Protein AF-A0A971VG66-F1 (afdb_monomer_lite)

Structure (mmCIF, N/CA/C/O backbone):
data_AF-A0A971VG66-F1
#
_entry.id   AF-A0A971VG66-F1
#
loop_
_atom_site.group_PDB
_atom_site.id
_atom_site.type_symbol
_atom_site.label_atom_id
_atom_site.label_alt_id
_atom_site.label_comp_id
_atom_site.label_asym_id
_atom_site.label_entity_id
_atom_site.label_seq_id
_atom_site.pdbx_PDB_ins_code
_atom_site.Cartn_x
_atom_site.Cartn_y
_atom_site.Cartn_z
_atom_site.occupancy
_atom_site.B_iso_or_equiv
_atom_site.auth_seq_id
_atom_site.auth_comp_id
_atom_site.auth_asym_id
_atom_site.auth_atom_id
_atom_site.pdbx_PDB_model_num
ATOM 1 N N . SER A 1 1 ? -16.310 11.579 17.726 1.00 73.94 1 SER A N 1
ATOM 2 C CA . SER A 1 1 ? -14.905 11.220 17.427 1.00 73.94 1 SER A CA 1
ATOM 3 C C . SER A 1 1 ? -14.898 9.923 16.634 1.00 73.94 1 SER A C 1
ATOM 5 O O . SER A 1 1 ? -15.653 9.029 16.993 1.00 73.94 1 SER A O 1
ATOM 7 N N . LEU A 1 2 ? -14.096 9.827 15.565 1.00 90.69 2 LEU A N 1
ATOM 8 C CA . LEU A 1 2 ? -14.070 8.684 14.637 1.00 90.69 2 LEU A CA 1
ATOM 9 C C . LEU A 1 2 ? -13.840 7.340 15.353 1.00 90.69 2 LEU A C 1
ATOM 11 O O . LEU A 1 2 ? -14.505 6.358 15.052 1.00 90.69 2 LEU A O 1
ATOM 15 N N . PHE A 1 3 ? -12.964 7.310 16.360 1.00 92.94 3 PHE A N 1
ATOM 16 C CA . PHE A 1 3 ? -12.690 6.085 17.113 1.00 92.94 3 PHE A CA 1
ATOM 17 C C . PHE A 1 3 ? -13.777 5.699 18.119 1.00 92.94 3 PHE A C 1
ATOM 19 O O . PHE A 1 3 ? -13.865 4.532 18.487 1.00 92.94 3 PHE A O 1
ATOM 26 N N . LEU A 1 4 ? -14.627 6.636 18.546 1.00 93.50 4 LEU A N 1
ATOM 27 C CA . LEU A 1 4 ? -15.743 6.299 19.434 1.00 93.50 4 LEU A CA 1
ATOM 28 C C . LEU A 1 4 ? -16.834 5.506 18.703 1.00 93.50 4 LEU A C 1
ATOM 30 O O . LEU A 1 4 ? -17.552 4.755 19.347 1.00 93.50 4 LEU A O 1
ATOM 34 N N . ALA A 1 5 ? -16.899 5.598 17.369 1.00 94.31 5 ALA A N 1
ATOM 35 C CA . ALA A 1 5 ? -17.843 4.836 16.549 1.00 94.31 5 ALA A CA 1
ATOM 36 C C . ALA A 1 5 ? -17.616 3.313 16.600 1.00 94.31 5 ALA A C 1
ATOM 38 O O . ALA A 1 5 ? -18.474 2.559 16.166 1.00 94.31 5 ALA A O 1
ATOM 39 N N . PHE A 1 6 ? -16.479 2.851 17.134 1.00 96.56 6 PHE A N 1
ATOM 40 C CA . PHE A 1 6 ? -16.211 1.425 17.335 1.00 96.56 6 PHE A CA 1
ATOM 41 C C . PHE A 1 6 ? -16.936 0.834 18.543 1.00 96.56 6 PHE A C 1
ATOM 43 O O . PHE A 1 6 ? -16.889 -0.383 18.726 1.00 96.56 6 PHE A O 1
ATOM 50 N N . PHE A 1 7 ? -17.555 1.656 19.388 1.00 96.19 7 PHE A N 1
ATOM 51 C CA . PHE A 1 7 ? -18.275 1.210 20.575 1.00 96.19 7 PHE A CA 1
ATOM 52 C C . PHE A 1 7 ? -19.768 1.427 20.381 1.00 96.19 7 PHE A C 1
ATOM 54 O O . PHE A 1 7 ? -20.191 2.473 19.893 1.00 96.19 7 PHE A O 1
ATOM 61 N N . ASP A 1 8 ? -20.553 0.426 20.759 1.00 95.00 8 ASP A N 1
ATOM 62 C CA . ASP A 1 8 ? -22.006 0.518 20.680 1.00 95.00 8 ASP A CA 1
ATOM 63 C C . ASP A 1 8 ? -22.532 1.498 21.741 1.00 95.00 8 ASP A C 1
ATOM 65 O O . ASP A 1 8 ? -22.190 1.391 22.922 1.00 95.00 8 ASP A O 1
ATOM 69 N N . SER A 1 9 ? -23.350 2.471 21.329 1.00 90.81 9 SER A N 1
ATOM 70 C CA . SER A 1 9 ? -23.824 3.538 22.217 1.00 90.81 9 SER A CA 1
ATOM 71 C C . SER A 1 9 ? -24.765 3.056 23.321 1.00 90.81 9 SER A C 1
ATOM 73 O O . SER A 1 9 ? -24.896 3.737 24.338 1.00 90.81 9 SER A O 1
ATOM 75 N N . GLU A 1 10 ? -25.424 1.912 23.131 1.00 91.19 10 GLU A N 1
ATOM 76 C CA . GLU A 1 10 ? -26.341 1.335 24.113 1.00 91.19 10 GLU A CA 1
ATOM 77 C C . GLU A 1 10 ? -25.667 0.207 24.897 1.00 91.19 10 GLU A C 1
ATOM 79 O O . GLU A 1 10 ? -25.672 0.223 26.128 1.00 91.19 10 GLU A O 1
ATOM 84 N N . LEU A 1 11 ? -25.042 -0.748 24.202 1.00 92.50 11 LEU A N 1
ATOM 85 C CA . LEU A 1 11 ? -24.461 -1.943 24.823 1.00 92.50 11 LEU A CA 1
ATOM 86 C C . LEU A 1 11 ? -23.138 -1.668 25.549 1.00 92.50 11 LEU A C 1
ATOM 88 O O . LEU A 1 11 ? -22.795 -2.381 26.490 1.00 92.50 11 LEU A O 1
ATOM 92 N N . GLU A 1 12 ? -22.384 -0.651 25.127 1.00 94.00 12 GLU A N 1
ATOM 93 C CA . GLU A 1 12 ? -21.083 -0.295 25.706 1.00 94.00 12 GLU A CA 1
ATOM 94 C C . GLU A 1 12 ? -21.090 1.094 26.360 1.00 94.00 12 GLU A C 1
ATOM 96 O O . GLU A 1 12 ? -20.044 1.739 26.478 1.00 94.00 12 GLU A O 1
ATOM 101 N N . ARG A 1 13 ? -22.253 1.546 26.841 1.00 93.50 13 ARG A N 1
ATOM 102 C CA . ARG A 1 13 ? -22.416 2.859 27.477 1.00 93.50 13 ARG A CA 1
ATOM 103 C C . ARG A 1 13 ? -21.428 3.107 28.622 1.00 93.50 13 ARG A C 1
ATOM 105 O O . ARG A 1 13 ? -20.717 4.106 28.589 1.00 93.50 13 ARG A O 1
ATOM 112 N N . ASP A 1 14 ? -21.305 2.181 29.574 1.00 93.88 14 ASP A N 1
ATOM 113 C CA . ASP A 1 14 ? -20.379 2.318 30.715 1.00 93.88 14 ASP A CA 1
ATOM 114 C C . ASP A 1 14 ? -18.918 2.473 30.257 1.00 93.88 14 ASP A C 1
ATOM 116 O O . ASP A 1 14 ? -18.101 3.167 30.869 1.00 93.88 14 ASP A O 1
ATOM 120 N N . ARG A 1 15 ? -18.568 1.817 29.145 1.00 92.88 15 ARG A N 1
ATOM 121 C CA . ARG A 1 15 ? -17.230 1.893 28.559 1.00 92.88 15 ARG A CA 1
ATOM 122 C C . ARG A 1 15 ? -16.996 3.248 27.903 1.00 92.88 15 ARG A C 1
ATOM 124 O O . ARG A 1 15 ? -15.906 3.794 28.052 1.00 92.88 15 ARG A O 1
ATOM 131 N N . LEU A 1 16 ? -17.996 3.777 27.199 1.00 94.25 16 LEU A N 1
ATOM 132 C CA . LEU A 1 16 ? -17.963 5.117 26.617 1.00 94.25 16 LEU A CA 1
ATOM 133 C C . LEU A 1 16 ? -17.847 6.195 27.702 1.00 94.25 16 LEU A C 1
ATOM 135 O O . LEU A 1 16 ? -16.984 7.062 27.585 1.00 94.25 16 LEU A O 1
ATOM 139 N N . GLU A 1 17 ? -18.622 6.091 28.784 1.00 94.56 17 GLU A N 1
ATOM 140 C CA . GLU A 1 17 ? -18.554 7.017 29.924 1.00 94.56 17 GLU A CA 1
ATOM 141 C C . GLU A 1 17 ? -17.146 7.026 30.544 1.00 94.56 17 GLU A C 1
ATOM 143 O O . GLU A 1 17 ? -16.546 8.087 30.721 1.00 94.56 17 GLU A O 1
ATOM 148 N N . ARG A 1 18 ? -16.542 5.848 30.745 1.00 93.31 18 ARG A N 1
ATOM 149 C CA . ARG A 1 18 ? -15.165 5.745 31.250 1.00 93.31 18 ARG A CA 1
ATOM 150 C C . ARG A 1 18 ? -14.119 6.325 30.294 1.00 93.31 18 ARG A C 1
ATOM 152 O O . ARG A 1 18 ? -13.124 6.890 30.744 1.00 93.31 18 ARG A O 1
ATOM 159 N N . ILE A 1 19 ? -14.302 6.165 28.981 1.00 93.69 19 ILE A N 1
ATOM 160 C CA . ILE A 1 19 ? -13.410 6.781 27.986 1.00 93.69 19 ILE A CA 1
ATOM 161 C C . ILE A 1 19 ? -13.498 8.304 28.087 1.00 93.69 19 ILE A C 1
ATOM 163 O O . ILE A 1 19 ? -12.462 8.968 28.095 1.00 93.69 19 ILE A O 1
ATOM 167 N N . GLU A 1 20 ? -14.707 8.856 28.198 1.00 92.19 20 GLU A N 1
ATOM 168 C CA . GLU A 1 20 ? -14.897 10.296 28.359 1.00 92.19 20 GLU A CA 1
ATOM 169 C C . GLU A 1 20 ? -14.257 10.833 29.638 1.00 92.19 20 GLU A C 1
ATOM 171 O O . GLU A 1 20 ? -13.624 11.884 29.589 1.00 92.19 20 GLU A O 1
ATOM 176 N N . GLU A 1 21 ? -14.383 10.129 30.764 1.00 92.94 21 GLU A N 1
ATOM 177 C CA . GLU A 1 21 ? -13.745 10.518 32.027 1.00 92.94 21 GLU A CA 1
ATOM 178 C C . GLU A 1 21 ? -12.223 10.617 31.884 1.00 92.94 21 GLU A C 1
ATOM 180 O O . GLU A 1 21 ? -11.643 11.660 32.189 1.00 92.94 21 GLU A O 1
ATOM 185 N N . VAL A 1 22 ? -11.580 9.587 31.322 1.00 90.81 22 VAL A N 1
ATOM 186 C CA . VAL A 1 22 ? -10.125 9.593 31.091 1.00 90.81 22 VAL A CA 1
ATOM 187 C C . VAL A 1 22 ? -9.723 10.719 30.132 1.00 90.81 22 VAL A C 1
ATOM 189 O O . VAL A 1 22 ? -8.735 11.414 30.366 1.00 90.81 22 VAL A O 1
ATOM 192 N N . CYS A 1 23 ? -10.499 10.958 29.071 1.00 90.56 23 CYS A N 1
ATOM 193 C CA . CYS A 1 23 ? -10.231 12.048 28.132 1.00 90.56 23 CYS A CA 1
ATOM 194 C C . CYS A 1 23 ? -10.470 13.449 28.722 1.00 90.56 23 CYS A C 1
ATOM 196 O O . CYS A 1 23 ? -9.965 14.417 28.161 1.00 90.56 23 CYS A O 1
ATOM 198 N N . ARG A 1 24 ? -11.206 13.595 29.832 1.00 89.88 24 ARG A N 1
ATOM 199 C CA . ARG A 1 24 ? -11.317 14.881 30.547 1.00 89.88 24 ARG A CA 1
ATOM 200 C C . ARG A 1 24 ? -10.085 15.171 31.404 1.00 89.88 24 ARG A C 1
ATOM 202 O O . ARG A 1 24 ? -9.746 16.338 31.576 1.00 89.88 24 ARG A O 1
ATOM 209 N N . GLU A 1 25 ? -9.426 14.138 31.928 1.00 90.12 25 GLU A N 1
ATOM 210 C CA . GLU A 1 25 ? -8.201 14.282 32.729 1.00 90.12 25 GLU A CA 1
ATOM 211 C C . GLU A 1 25 ? -6.955 14.487 31.857 1.00 90.12 25 GLU A C 1
ATOM 213 O O . GLU A 1 25 ? -6.079 15.287 32.191 1.00 90.12 25 GLU A O 1
ATOM 218 N N . VAL A 1 26 ? -6.883 13.795 30.718 1.00 86.75 26 VAL A N 1
ATOM 219 C CA . VAL A 1 26 ? -5.787 13.921 29.750 1.00 86.75 26 VAL A CA 1
ATOM 220 C C . VAL A 1 26 ? -6.056 15.110 28.832 1.00 86.75 26 VAL A C 1
ATOM 222 O O . VAL A 1 26 ? -6.984 15.071 28.032 1.00 86.75 26 VAL A O 1
ATOM 225 N N . THR A 1 27 ? -5.249 16.168 28.912 1.00 82.75 27 THR A N 1
ATOM 226 C CA . THR A 1 27 ? -5.473 17.401 28.132 1.00 82.75 27 THR A CA 1
ATOM 227 C C . THR A 1 27 ? -4.840 17.381 26.739 1.00 82.75 27 THR A C 1
ATOM 229 O O . THR A 1 27 ? -5.289 18.122 25.863 1.00 82.75 27 THR A O 1
ATOM 232 N N . ASP A 1 28 ? -3.830 16.536 26.503 1.00 93.00 28 ASP A N 1
ATOM 233 C CA . ASP A 1 28 ? -3.191 16.413 25.192 1.00 93.00 28 ASP A CA 1
ATOM 234 C C . ASP A 1 28 ? -4.035 15.563 24.229 1.00 93.00 28 ASP A C 1
ATOM 236 O O . ASP A 1 28 ? -4.365 14.403 24.482 1.00 93.00 28 ASP A O 1
ATOM 240 N N . THR A 1 29 ? -4.371 16.140 23.076 1.00 91.19 29 THR A N 1
ATOM 241 C CA . THR A 1 29 ? -5.209 15.476 22.070 1.00 91.19 29 THR A CA 1
ATOM 242 C C . THR A 1 29 ? -4.527 14.250 21.454 1.00 91.19 29 THR A C 1
ATOM 244 O O . THR A 1 29 ? -5.210 13.280 21.124 1.00 91.19 29 THR A O 1
ATOM 247 N N . ASN A 1 30 ? -3.198 14.245 21.305 1.00 92.75 30 ASN A N 1
ATOM 248 C CA . ASN A 1 30 ? -2.498 13.090 20.739 1.00 92.75 30 ASN A CA 1
ATOM 249 C C . ASN A 1 30 ? -2.511 11.910 21.713 1.00 92.75 30 ASN A C 1
ATOM 251 O O . ASN A 1 30 ? -2.703 10.772 21.282 1.00 92.75 30 ASN A O 1
ATOM 255 N N . GLU A 1 31 ? -2.366 12.171 23.011 1.00 93.06 31 GLU A N 1
ATOM 256 C CA . GLU A 1 31 ? -2.497 11.163 24.062 1.00 93.06 31 GLU A CA 1
ATOM 257 C C . GLU A 1 31 ? -3.915 10.589 24.120 1.00 93.06 31 GLU A C 1
ATOM 259 O O . GLU A 1 31 ? -4.072 9.367 24.147 1.00 93.06 31 GLU A O 1
ATOM 264 N N . GLN A 1 32 ? -4.952 11.431 24.027 1.00 93.81 32 GLN A N 1
ATOM 265 C CA . GLN A 1 32 ? -6.340 10.962 23.924 1.00 93.81 32 GLN A CA 1
ATOM 266 C C . GLN A 1 32 ? -6.541 10.051 22.702 1.00 93.81 32 GLN A C 1
ATOM 268 O O . GLN A 1 32 ? -7.102 8.960 22.813 1.00 93.81 32 GLN A O 1
ATOM 273 N N . ILE A 1 33 ? -6.049 10.462 21.528 1.00 93.75 33 ILE A N 1
ATOM 274 C CA . ILE A 1 33 ? -6.129 9.662 20.298 1.00 93.75 33 ILE A CA 1
ATOM 275 C C . ILE A 1 33 ? -5.388 8.331 20.467 1.00 93.75 33 ILE A C 1
ATOM 277 O O . ILE A 1 33 ? -5.914 7.280 20.093 1.00 93.75 33 ILE A O 1
ATOM 281 N N . ALA A 1 34 ? -4.179 8.352 21.032 1.00 94.25 34 ALA A N 1
ATOM 282 C CA . ALA A 1 34 ? -3.380 7.155 21.260 1.00 94.25 34 ALA A CA 1
ATOM 283 C C . ALA A 1 34 ? -4.070 6.183 22.228 1.00 94.25 34 ALA A C 1
ATOM 285 O O . ALA A 1 34 ? -4.087 4.977 21.963 1.00 94.25 34 ALA A O 1
ATOM 286 N N . PHE A 1 35 ? -4.678 6.708 23.294 1.00 94.94 35 PHE A N 1
ATOM 287 C CA . PHE A 1 35 ? -5.450 5.946 24.268 1.00 94.94 35 PHE A CA 1
ATOM 288 C C . PHE A 1 35 ? -6.655 5.256 23.621 1.00 94.94 35 PHE A C 1
ATOM 290 O O . PHE A 1 35 ? -6.767 4.029 23.680 1.00 94.94 35 PHE A O 1
ATOM 297 N N . ILE A 1 36 ? -7.521 6.008 22.933 1.00 95.50 36 ILE A N 1
ATOM 298 C CA . ILE A 1 36 ? -8.720 5.431 22.306 1.00 95.50 36 ILE A CA 1
ATOM 299 C C . ILE A 1 36 ? -8.315 4.429 21.214 1.00 95.50 36 ILE A C 1
ATOM 301 O O . ILE A 1 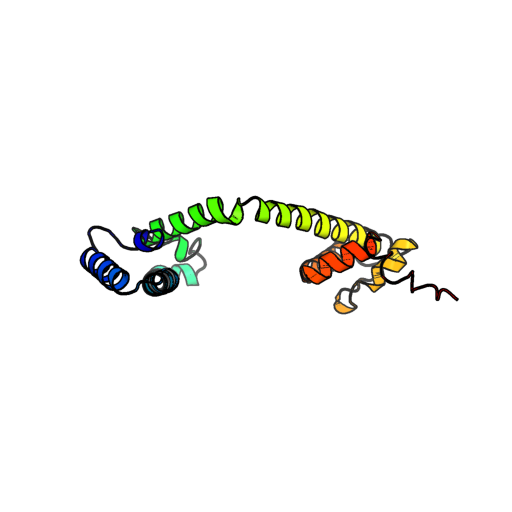36 ? -8.893 3.345 21.125 1.00 95.50 36 ILE A O 1
ATOM 305 N N . ARG A 1 37 ? -7.265 4.720 20.431 1.00 96.19 37 ARG A N 1
ATOM 306 C CA . ARG A 1 37 ? -6.721 3.788 19.432 1.00 96.19 37 ARG A CA 1
ATOM 307 C C . ARG A 1 37 ? -6.302 2.458 20.058 1.00 96.19 37 ARG A C 1
ATOM 309 O O . ARG A 1 37 ? -6.594 1.414 19.481 1.00 96.19 37 ARG A O 1
ATOM 316 N N . ALA A 1 38 ? -5.646 2.469 21.219 1.00 96.94 38 ALA A N 1
ATOM 317 C CA . ALA A 1 38 ? -5.261 1.235 21.904 1.00 96.94 38 ALA A CA 1
ATOM 318 C C . ALA A 1 38 ? -6.491 0.390 22.289 1.00 96.94 38 ALA A C 1
ATOM 320 O O . ALA A 1 38 ? -6.494 -0.826 22.090 1.00 96.94 38 ALA A O 1
ATOM 321 N N . LEU A 1 39 ? -7.566 1.033 22.762 1.00 96.81 39 LEU A N 1
ATOM 322 C CA . LEU A 1 39 ? -8.824 0.354 23.087 1.00 96.81 39 LEU A CA 1
ATOM 323 C C . LEU A 1 39 ? -9.507 -0.243 21.852 1.00 96.81 39 LEU A C 1
ATOM 325 O O . LEU A 1 39 ? -10.003 -1.371 21.918 1.00 96.81 39 LEU A O 1
ATOM 329 N N . VAL A 1 40 ? -9.524 0.501 20.742 1.00 97.19 40 VAL A N 1
ATOM 330 C CA . VAL A 1 40 ? -10.089 0.051 19.462 1.00 97.19 40 VAL A CA 1
ATOM 331 C C . VAL A 1 40 ? -9.299 -1.131 18.910 1.00 97.19 40 VAL A C 1
ATOM 333 O O . VAL A 1 40 ? -9.899 -2.155 18.598 1.00 97.19 40 VAL A O 1
ATOM 336 N N . ILE A 1 41 ? -7.965 -1.055 18.869 1.00 97.56 41 ILE A N 1
ATOM 337 C CA . ILE A 1 41 ? -7.117 -2.173 18.427 1.00 97.56 41 ILE A CA 1
ATOM 338 C C . ILE A 1 41 ? -7.383 -3.413 19.288 1.00 97.56 41 ILE A C 1
ATOM 340 O O . ILE A 1 41 ? -7.617 -4.491 18.750 1.00 97.56 41 ILE A O 1
ATOM 344 N N . GLY A 1 42 ? -7.430 -3.270 20.616 1.00 97.69 42 GLY A N 1
ATOM 345 C CA . GLY A 1 42 ? -7.725 -4.390 21.514 1.00 97.69 42 GLY A CA 1
ATOM 346 C C . GLY A 1 42 ? -9.134 -4.979 21.343 1.00 97.69 42 GLY A C 1
ATOM 347 O O . GLY A 1 42 ? -9.349 -6.162 21.610 1.00 97.69 42 GLY A O 1
ATOM 348 N N . LYS A 1 43 ? -10.115 -4.181 20.904 1.00 96.50 43 LYS A N 1
ATOM 349 C CA . LYS A 1 43 ? -11.447 -4.675 20.524 1.00 96.50 43 LYS A CA 1
ATOM 350 C C . LYS A 1 43 ? -11.383 -5.453 19.206 1.00 96.50 43 LYS A C 1
ATOM 352 O O . LYS A 1 43 ? -11.782 -6.612 19.181 1.00 96.50 43 LYS A O 1
ATOM 357 N N . LEU A 1 44 ? -10.794 -4.863 18.167 1.00 97.69 44 LEU A N 1
ATOM 358 C CA . LEU A 1 44 ? -10.685 -5.469 16.838 1.00 97.69 44 LEU A CA 1
ATOM 359 C C . LEU A 1 44 ? -9.892 -6.778 16.841 1.00 97.69 44 LEU A C 1
ATOM 361 O O . LEU A 1 44 ? -10.282 -7.718 16.158 1.00 97.69 44 LEU A O 1
ATOM 365 N N . VAL A 1 45 ? -8.816 -6.872 17.630 1.00 98.25 45 VAL A N 1
ATOM 366 C CA . VAL A 1 45 ? -8.044 -8.117 17.778 1.00 98.25 45 VAL A CA 1
ATOM 367 C C . VAL A 1 45 ? -8.917 -9.248 18.321 1.00 98.25 45 VAL A C 1
ATOM 369 O O . VAL A 1 45 ? -8.842 -10.364 17.809 1.00 98.25 45 VAL A O 1
ATOM 372 N N . ARG A 1 46 ? -9.759 -8.970 19.325 1.00 97.62 46 ARG A N 1
ATOM 373 C CA . ARG A 1 46 ? -10.670 -9.974 19.895 1.00 97.62 46 ARG A CA 1
ATOM 374 C C . ARG A 1 46 ? -11.723 -10.402 18.882 1.00 97.62 46 ARG A C 1
ATOM 376 O O . ARG A 1 46 ? -11.809 -11.585 18.586 1.00 97.62 46 ARG A O 1
ATOM 383 N N . GLU A 1 47 ? -12.416 -9.449 18.268 1.00 97.56 47 GLU A N 1
ATOM 384 C CA . GLU A 1 47 ? -13.455 -9.769 17.283 1.00 97.56 47 GLU A CA 1
ATOM 385 C C . GLU A 1 47 ? -12.903 -10.510 16.060 1.00 97.56 47 GLU A C 1
ATOM 387 O O . GLU A 1 47 ? -13.489 -11.494 15.619 1.00 97.56 47 GLU A O 1
ATOM 392 N N . CYS A 1 48 ? -11.737 -10.115 15.539 1.00 98.12 48 CYS A N 1
ATOM 393 C CA . CYS A 1 48 ? -11.100 -10.846 14.441 1.00 98.12 48 CYS A CA 1
ATOM 394 C C . CYS A 1 48 ? -10.685 -12.264 14.854 1.00 98.12 48 CYS A C 1
ATOM 396 O O . CYS A 1 48 ? -10.770 -13.179 14.038 1.00 98.12 48 CYS A O 1
ATOM 398 N N . SER A 1 49 ? -10.245 -12.456 16.102 1.00 98.19 49 SER A N 1
ATOM 399 C CA . SER A 1 49 ? -9.917 -13.788 16.626 1.00 98.19 49 SER A CA 1
ATOM 400 C C . SER A 1 49 ? -11.167 -14.664 16.710 1.00 98.19 49 SER A C 1
ATOM 402 O O . SER A 1 49 ? -11.131 -15.817 16.286 1.00 98.19 49 SER A O 1
ATOM 404 N N . ASP A 1 50 ? -12.285 -14.106 17.174 1.00 98.00 50 ASP A N 1
ATOM 405 C CA . ASP A 1 50 ? -13.566 -14.810 17.257 1.00 98.00 50 ASP A CA 1
ATOM 406 C C . ASP A 1 50 ? -14.092 -15.182 15.863 1.00 98.00 50 ASP A C 1
ATOM 408 O O . ASP A 1 50 ? -14.519 -16.319 15.642 1.00 98.00 50 ASP A O 1
ATOM 412 N N . ILE A 1 51 ? -13.995 -14.267 14.890 1.00 97.94 51 ILE A N 1
ATOM 413 C CA . ILE A 1 51 ? -14.342 -14.531 13.486 1.00 97.94 51 ILE A CA 1
ATOM 414 C C . ILE A 1 51 ? -13.459 -15.644 12.920 1.00 97.94 51 ILE A C 1
ATOM 416 O O . ILE A 1 51 ? -13.979 -16.562 12.285 1.00 97.94 51 ILE A O 1
ATOM 420 N N . PHE A 1 52 ? -12.146 -15.594 13.156 1.00 98.38 52 PHE A N 1
ATOM 421 C CA . PHE A 1 52 ? -11.212 -16.614 12.682 1.00 98.38 52 PHE A CA 1
ATOM 422 C C . PHE A 1 52 ? -11.544 -17.997 13.252 1.00 98.38 52 PHE A C 1
ATOM 424 O O . PHE A 1 52 ? -11.647 -18.956 12.495 1.00 98.38 52 PHE A O 1
ATOM 431 N N . ILE A 1 53 ? -11.761 -18.096 14.568 1.00 98.12 53 ILE A N 1
ATOM 432 C CA . ILE A 1 53 ? -12.098 -19.361 15.238 1.00 98.12 53 ILE A CA 1
ATOM 433 C C . ILE A 1 53 ? -13.439 -19.897 14.728 1.00 98.12 53 ILE A C 1
ATOM 435 O O . ILE A 1 53 ? -13.545 -21.074 14.392 1.00 98.12 53 ILE A O 1
ATOM 439 N N . THR A 1 54 ? -14.448 -19.031 14.614 1.00 98.00 54 THR A N 1
ATOM 440 C CA . THR A 1 54 ? -15.790 -19.409 14.140 1.00 98.00 54 THR A CA 1
ATOM 441 C C . THR A 1 54 ? -15.768 -19.918 12.697 1.00 98.00 54 THR A C 1
ATOM 443 O O . THR A 1 54 ? -16.519 -20.826 12.352 1.00 98.00 54 THR A O 1
ATOM 446 N N . ASN A 1 55 ? -14.896 -19.359 11.854 1.00 97.62 55 ASN A N 1
ATOM 447 C CA . ASN A 1 55 ? -14.795 -19.692 10.432 1.00 97.62 55 ASN A CA 1
ATOM 448 C C . ASN A 1 55 ? -13.580 -20.578 10.101 1.00 97.62 55 ASN A C 1
ATOM 450 O O . ASN A 1 55 ? -13.207 -20.677 8.932 1.00 97.62 55 ASN A O 1
ATOM 454 N N . HIS A 1 56 ? -12.965 -21.225 11.098 1.00 97.81 56 HIS A N 1
ATOM 455 C CA . HIS A 1 56 ? -11.702 -21.954 10.947 1.00 97.81 56 HIS A CA 1
ATOM 456 C C . HIS A 1 56 ? -11.723 -22.968 9.792 1.00 97.81 56 HIS A C 1
ATOM 458 O O . HIS A 1 56 ? -10.849 -22.936 8.928 1.00 97.81 56 HIS A O 1
ATOM 464 N N . GLU A 1 57 ? -12.752 -23.818 9.731 1.00 98.12 57 GLU A N 1
ATOM 465 C CA . GLU A 1 57 ? -12.876 -24.843 8.685 1.00 98.12 57 GLU A CA 1
ATOM 466 C C . GLU A 1 57 ? -13.019 -24.226 7.287 1.00 98.12 57 GLU A C 1
ATOM 468 O O . GLU A 1 57 ? -12.338 -24.636 6.349 1.00 98.12 57 GLU A O 1
ATOM 473 N N . ALA A 1 58 ? -13.843 -23.183 7.147 1.00 98.06 58 ALA A N 1
ATOM 474 C CA . ALA A 1 58 ? -14.022 -22.490 5.873 1.00 98.06 58 ALA A CA 1
ATOM 475 C C . ALA A 1 58 ? -12.723 -21.814 5.403 1.00 98.06 58 ALA A C 1
ATOM 477 O O . ALA A 1 58 ? -12.428 -21.798 4.209 1.00 98.06 58 ALA A O 1
ATOM 478 N N . ILE A 1 59 ? -11.925 -21.271 6.328 1.00 98.19 59 ILE A N 1
ATOM 479 C CA . ILE A 1 59 ? -10.608 -20.699 6.017 1.00 98.19 59 ILE A CA 1
ATOM 480 C C . ILE A 1 59 ? -9.648 -21.802 5.563 1.00 98.19 59 ILE A C 1
ATOM 482 O O . ILE A 1 59 ? -8.984 -21.646 4.538 1.00 98.19 59 ILE A O 1
ATOM 486 N N . LEU A 1 60 ? -9.600 -22.926 6.282 1.00 98.06 60 LEU A N 1
ATOM 487 C CA . LEU A 1 60 ? -8.714 -24.049 5.972 1.00 98.06 60 LEU A CA 1
ATOM 488 C C . LEU A 1 60 ? -9.013 -24.667 4.599 1.00 98.06 60 LEU A C 1
ATOM 490 O O . LEU A 1 60 ? -8.094 -25.053 3.877 1.00 98.06 60 LEU A O 1
ATOM 494 N N . HIS A 1 61 ? -10.289 -24.719 4.221 1.00 98.31 61 HIS A N 1
ATOM 495 C CA . HIS A 1 61 ? -10.729 -25.201 2.913 1.00 98.31 61 HIS A CA 1
ATOM 496 C C . HIS A 1 61 ? -10.647 -24.149 1.795 1.00 98.31 61 HIS A C 1
ATOM 498 O O . HIS A 1 61 ? -10.895 -24.477 0.636 1.00 98.31 61 HIS A O 1
ATOM 504 N N . GLY A 1 62 ? -10.270 -22.902 2.101 1.00 97.56 62 GLY A N 1
ATOM 505 C CA . GLY A 1 62 ? -10.205 -21.816 1.118 1.00 97.56 62 GLY A CA 1
ATOM 506 C C . GLY A 1 62 ? -11.577 -21.320 0.642 1.00 97.56 62 GLY A C 1
ATOM 507 O O . GLY A 1 62 ? -11.683 -20.732 -0.433 1.00 97.56 62 GLY A O 1
ATOM 508 N N . GLU A 1 63 ? -12.630 -21.561 1.422 1.00 98.06 63 GLU A N 1
ATOM 509 C CA . GLU A 1 63 ? -14.014 -21.175 1.124 1.00 98.06 63 GLU A CA 1
ATOM 510 C C . GLU A 1 63 ? -14.399 -19.821 1.737 1.00 98.06 63 GLU A C 1
ATOM 512 O O . GLU A 1 63 ? -15.331 -19.163 1.264 1.00 98.06 63 GLU A O 1
ATOM 517 N N . PHE A 1 64 ? -13.681 -19.381 2.776 1.00 97.81 64 PHE A N 1
ATOM 518 C CA . PHE A 1 64 ? -13.888 -18.074 3.394 1.00 97.81 64 PHE A CA 1
ATOM 519 C C . PHE A 1 64 ? -13.565 -16.947 2.403 1.00 97.81 64 PHE A C 1
ATOM 521 O O . PHE A 1 64 ? -12.474 -16.889 1.834 1.00 97.81 64 PHE A O 1
ATOM 528 N N . LYS A 1 65 ? -14.521 -16.037 2.193 1.00 95.81 65 LYS A N 1
ATOM 529 C CA . LYS A 1 65 ? -14.391 -14.926 1.243 1.00 95.81 65 LYS A CA 1
ATOM 530 C C . LYS A 1 65 ? -14.098 -13.621 1.967 1.00 95.81 65 LYS A C 1
ATOM 532 O O . LYS A 1 65 ? -14.773 -13.290 2.936 1.00 95.81 65 LYS A O 1
ATOM 537 N N . GLY A 1 66 ? -13.169 -12.851 1.412 1.00 95.31 66 GLY A N 1
ATOM 538 C CA . GLY A 1 66 ? -12.786 -11.553 1.957 1.00 95.31 66 GLY A CA 1
ATOM 539 C C . GLY A 1 66 ? -11.831 -11.665 3.143 1.00 95.31 66 GLY A C 1
ATOM 540 O O . GLY A 1 66 ? -11.174 -12.687 3.348 1.00 95.31 66 GLY A O 1
ATOM 541 N N . SER A 1 67 ? -11.727 -10.582 3.906 1.00 96.38 67 SER A N 1
ATOM 542 C CA . SER A 1 67 ? -10.883 -10.491 5.101 1.00 96.38 67 SER A CA 1
ATOM 543 C C . SER A 1 67 ? -11.689 -10.603 6.399 1.00 96.38 67 SER A C 1
ATOM 545 O O . SER A 1 67 ? -12.892 -10.358 6.432 1.00 96.38 67 SER A O 1
ATOM 547 N N . LEU A 1 68 ? -11.011 -10.901 7.513 1.00 97.56 68 LEU A N 1
ATOM 548 C CA . LEU A 1 68 ? -11.635 -10.906 8.846 1.00 97.56 68 LEU A CA 1
ATOM 549 C C . LEU A 1 68 ? -12.235 -9.538 9.213 1.00 97.56 68 LEU A C 1
ATOM 551 O O . LEU A 1 68 ? -13.256 -9.471 9.886 1.00 97.56 68 LEU A O 1
ATOM 555 N N . ILE A 1 69 ? -11.623 -8.452 8.732 1.00 96.19 69 ILE A N 1
ATOM 556 C CA . ILE A 1 69 ? -12.098 -7.080 8.942 1.00 96.19 69 ILE A CA 1
ATOM 557 C C . ILE A 1 69 ? -13.410 -6.828 8.189 1.00 96.19 69 ILE A C 1
ATOM 559 O O . ILE A 1 69 ? -14.304 -6.171 8.713 1.00 96.19 69 ILE A O 1
ATOM 563 N N . GLU A 1 70 ? -13.553 -7.366 6.977 1.00 95.75 70 GLU A N 1
ATOM 564 C CA . GLU A 1 70 ? -14.794 -7.257 6.195 1.00 95.75 70 GLU A CA 1
ATOM 565 C C . GLU A 1 70 ? -15.947 -8.056 6.814 1.00 95.75 70 GLU A C 1
ATOM 567 O O . GLU A 1 70 ? -17.109 -7.707 6.611 1.00 95.75 70 GLU A O 1
ATOM 572 N N . ALA A 1 71 ? -15.627 -9.091 7.593 1.00 96.56 71 ALA A N 1
ATOM 573 C CA . ALA A 1 71 ? -16.591 -9.889 8.341 1.00 96.56 71 ALA A CA 1
ATOM 574 C C . ALA A 1 71 ? -16.989 -9.274 9.700 1.00 96.56 71 ALA A C 1
ATOM 576 O O . ALA A 1 71 ? -17.851 -9.831 10.382 1.00 96.56 71 ALA A O 1
ATOM 577 N N . LEU A 1 72 ? -16.400 -8.138 10.102 1.00 96.50 72 LEU A N 1
ATOM 578 C CA . LEU A 1 72 ? -16.823 -7.418 11.305 1.00 96.50 72 LEU A CA 1
ATOM 579 C C . LEU A 1 72 ? -18.279 -6.957 11.178 1.00 96.50 72 LEU A C 1
ATOM 581 O O . LEU A 1 72 ? -18.738 -6.519 10.120 1.00 96.50 72 LEU A O 1
ATOM 585 N N . SER A 1 73 ? -18.990 -6.994 12.301 1.00 94.44 73 SER A N 1
ATOM 586 C CA . SER A 1 73 ? -20.398 -6.607 12.390 1.00 94.44 73 SER A CA 1
ATOM 587 C C . SER A 1 73 ? -20.614 -5.530 13.456 1.00 94.44 73 SER A C 1
ATOM 589 O O . SER A 1 73 ? -19.699 -5.202 14.215 1.00 94.44 73 SER A O 1
ATOM 591 N N . GLY A 1 74 ? -21.814 -4.944 13.481 1.00 95.25 74 GLY A N 1
ATOM 592 C CA . GLY A 1 74 ? -22.190 -3.909 14.447 1.00 95.25 74 GLY A CA 1
ATOM 593 C C . GLY A 1 74 ? -21.246 -2.703 14.445 1.00 95.25 74 GLY A C 1
ATOM 594 O O . GLY A 1 74 ? -20.656 -2.358 13.416 1.00 95.25 74 GLY A O 1
ATOM 595 N N . ALA A 1 75 ? -21.069 -2.100 15.623 1.00 95.69 75 ALA A N 1
ATOM 596 C CA . ALA A 1 75 ? -20.279 -0.883 15.803 1.00 95.69 75 ALA A CA 1
ATOM 597 C C . ALA A 1 75 ? -18.826 -1.012 15.306 1.00 95.69 75 ALA A C 1
ATOM 599 O O . ALA A 1 75 ? -18.272 -0.067 14.754 1.00 95.69 75 ALA A O 1
ATOM 600 N N . ALA A 1 76 ? -18.188 -2.180 15.436 1.00 95.88 76 ALA A N 1
ATOM 601 C CA . ALA A 1 76 ? -16.817 -2.362 14.957 1.00 95.88 76 ALA A CA 1
ATOM 602 C C . ALA A 1 76 ? -16.723 -2.324 13.424 1.00 95.88 76 ALA A C 1
ATOM 604 O O . ALA A 1 76 ? -15.832 -1.673 12.869 1.00 95.88 76 ALA A O 1
ATOM 605 N N . GLY A 1 77 ? -17.660 -2.985 12.736 1.00 96.19 77 GLY A N 1
ATOM 606 C CA . GLY A 1 77 ? -17.743 -2.961 11.276 1.00 96.19 77 GLY A CA 1
ATOM 607 C C . GLY A 1 77 ? -18.108 -1.573 10.741 1.00 96.19 77 GLY A C 1
ATOM 608 O O . GLY A 1 77 ? -17.504 -1.098 9.777 1.00 96.19 77 GLY A O 1
ATOM 609 N N . GLU A 1 78 ? -19.057 -0.891 11.381 1.00 95.38 78 GLU A N 1
ATOM 610 C CA . GLU A 1 78 ? -19.445 0.483 11.037 1.00 95.38 78 GLU A CA 1
ATOM 611 C C . GLU A 1 78 ? -18.313 1.483 11.295 1.00 95.38 78 GLU A C 1
ATOM 613 O O . GLU A 1 78 ? -17.998 2.293 10.420 1.00 95.38 78 GLU A O 1
ATOM 618 N N . GLY A 1 79 ? -17.634 1.374 12.439 1.00 95.94 79 GLY A N 1
ATOM 619 C CA . GLY A 1 79 ? -16.462 2.178 12.778 1.00 95.94 79 GLY A CA 1
ATOM 620 C C . GLY A 1 79 ? -15.337 2.014 11.756 1.00 95.94 79 GLY A C 1
ATOM 621 O O . GLY A 1 79 ? -14.758 3.006 11.308 1.00 95.94 79 GLY A O 1
ATOM 622 N N . MET A 1 80 ? -15.070 0.784 11.304 1.00 96.06 80 MET A N 1
ATOM 623 C CA . MET A 1 80 ? -14.071 0.533 10.264 1.00 96.06 80 MET A CA 1
ATOM 624 C C . MET A 1 80 ? -14.460 1.163 8.922 1.00 96.06 80 MET A C 1
ATOM 626 O O . MET A 1 80 ? -13.638 1.841 8.300 1.00 96.06 80 MET A O 1
ATOM 630 N N . LYS A 1 81 ? -15.718 1.004 8.491 1.00 94.94 81 LYS A N 1
ATOM 631 C CA . LYS A 1 81 ? -16.232 1.646 7.269 1.00 94.94 81 LYS A CA 1
ATOM 632 C C . LYS A 1 81 ? -16.118 3.169 7.350 1.00 94.94 81 LYS A C 1
ATOM 634 O O . LYS A 1 81 ? -15.663 3.796 6.395 1.00 94.94 81 LYS A O 1
ATOM 639 N N . GLY A 1 82 ? -16.458 3.752 8.500 1.00 95.19 82 GLY A N 1
ATOM 640 C CA . GLY A 1 82 ? -16.308 5.180 8.768 1.00 95.19 82 GLY A CA 1
ATOM 641 C C . GLY A 1 82 ? -14.854 5.651 8.681 1.00 95.19 82 GLY A C 1
ATOM 642 O O . GLY A 1 82 ? -14.586 6.689 8.074 1.00 95.19 82 GLY A O 1
ATOM 643 N N . CYS A 1 83 ? -13.905 4.880 9.224 1.00 94.94 83 CYS A N 1
ATOM 644 C CA . CYS A 1 83 ? -12.471 5.167 9.117 1.00 94.94 83 CYS A CA 1
ATOM 645 C C . CYS A 1 83 ? -11.982 5.166 7.670 1.00 94.94 83 CYS A C 1
ATOM 647 O O . CYS A 1 83 ? -11.279 6.092 7.268 1.00 94.94 83 CYS A O 1
ATOM 649 N N . VAL A 1 84 ? -12.363 4.152 6.889 1.00 94.25 84 VAL A N 1
ATOM 650 C CA . VAL A 1 84 ? -11.973 4.044 5.477 1.00 94.25 84 VAL A CA 1
ATOM 651 C C . VAL A 1 84 ? -12.545 5.207 4.669 1.00 94.25 84 VAL A C 1
ATOM 653 O O . VAL A 1 84 ? -11.794 5.866 3.952 1.00 94.25 84 VAL A O 1
ATOM 656 N N . ALA A 1 85 ? -13.838 5.504 4.830 1.00 95.12 85 ALA A N 1
ATOM 657 C CA . ALA A 1 85 ? -14.491 6.613 4.138 1.00 95.12 85 ALA A CA 1
ATOM 658 C C . ALA A 1 85 ? -13.840 7.958 4.493 1.00 95.12 85 ALA A C 1
ATOM 660 O O . ALA A 1 85 ? -13.405 8.694 3.611 1.00 95.12 85 ALA A O 1
ATOM 661 N N . THR A 1 86 ? -13.655 8.226 5.789 1.00 95.06 86 THR A N 1
ATOM 662 C CA . THR A 1 86 ? -13.012 9.463 6.251 1.00 95.06 86 THR A CA 1
ATOM 663 C C . THR A 1 86 ? -11.582 9.572 5.727 1.00 95.06 86 THR A C 1
ATOM 665 O O . THR A 1 86 ? -11.183 10.636 5.261 1.00 95.06 86 THR A O 1
ATOM 668 N N . GLY A 1 87 ? -10.800 8.489 5.765 1.00 94.31 87 GLY A N 1
ATOM 669 C CA . GLY A 1 87 ? -9.435 8.476 5.239 1.00 94.31 87 GLY A CA 1
ATOM 670 C C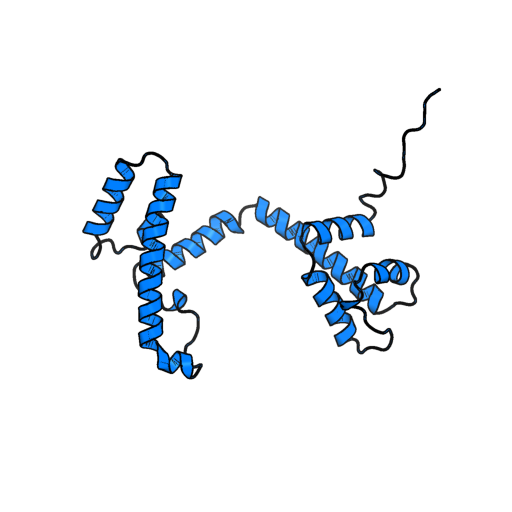 . GLY A 1 87 ? -9.388 8.765 3.739 1.00 94.31 87 GLY A C 1
ATOM 671 O O . GLY A 1 87 ? -8.550 9.548 3.289 1.00 94.31 87 GLY A O 1
ATOM 672 N N . PHE A 1 88 ? -10.314 8.196 2.964 1.00 92.44 88 PHE A N 1
ATOM 673 C CA . PHE A 1 88 ? -10.437 8.480 1.536 1.00 92.44 88 PHE A CA 1
ATOM 674 C C . PHE A 1 88 ? -10.747 9.953 1.269 1.00 92.44 88 PHE A C 1
ATOM 676 O O . PHE A 1 88 ? -10.003 10.612 0.538 1.00 92.44 88 PHE A O 1
ATOM 683 N N . ASP A 1 89 ? -11.783 10.480 1.914 1.00 92.88 89 ASP A N 1
ATOM 684 C CA . ASP A 1 89 ? -12.280 11.830 1.657 1.00 92.88 89 ASP A CA 1
ATOM 685 C C . ASP A 1 89 ? -11.317 12.917 2.145 1.00 92.88 89 ASP A C 1
ATOM 687 O O . ASP A 1 89 ? -11.174 13.958 1.506 1.00 92.88 89 ASP A O 1
ATOM 69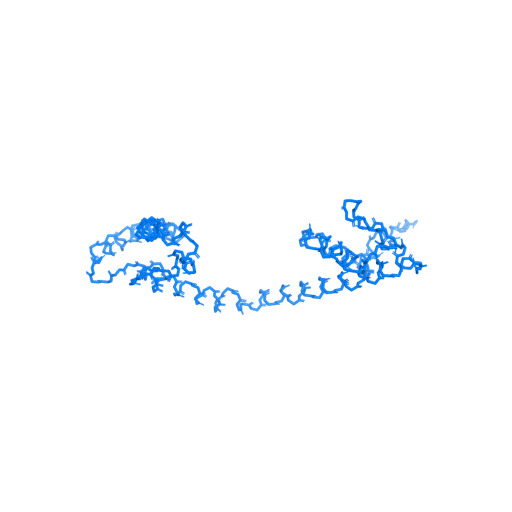1 N N . THR A 1 90 ? -10.632 12.683 3.268 1.00 91.81 90 THR A N 1
ATOM 692 C CA . THR A 1 90 ? -9.828 13.724 3.929 1.00 91.81 90 THR A CA 1
ATOM 693 C C . THR A 1 90 ? -8.329 13.617 3.668 1.00 91.81 90 THR A C 1
ATOM 695 O O . THR A 1 90 ? -7.659 14.646 3.612 1.00 91.81 90 THR A O 1
ATOM 698 N N . ILE A 1 91 ? -7.789 12.404 3.495 1.00 92.56 91 ILE A N 1
ATOM 699 C CA . ILE A 1 91 ? -6.345 12.179 3.335 1.00 92.56 91 ILE A CA 1
ATOM 700 C C . ILE A 1 91 ? -6.024 11.898 1.867 1.00 92.56 91 ILE A C 1
ATOM 702 O O . ILE A 1 91 ? -5.272 12.648 1.251 1.00 92.56 91 ILE A O 1
ATOM 706 N N . TYR A 1 92 ? -6.614 10.860 1.268 1.00 87.31 92 TYR A N 1
ATOM 707 C CA . TYR A 1 92 ? -6.254 10.437 -0.095 1.00 87.31 92 TYR A CA 1
ATOM 708 C C . TYR A 1 92 ? -6.773 11.371 -1.197 1.00 87.31 92 TYR A C 1
ATOM 710 O O . TYR A 1 92 ? -6.160 11.477 -2.264 1.00 87.31 92 TYR A O 1
ATOM 718 N N . CYS A 1 93 ? -7.888 12.063 -0.955 1.00 88.19 93 CYS A N 1
ATOM 719 C CA . CYS A 1 93 ? -8.415 13.089 -1.856 1.00 88.19 93 CYS A CA 1
ATOM 720 C C . CYS A 1 93 ? -7.794 14.475 -1.634 1.00 88.19 93 CYS A C 1
ATOM 722 O O . CYS A 1 93 ? -8.134 15.415 -2.354 1.00 88.19 93 CYS A O 1
ATOM 724 N N . HIS A 1 94 ? -6.874 14.622 -0.676 1.00 94.81 94 HIS A N 1
ATOM 725 C CA . HIS A 1 94 ? -6.237 15.905 -0.417 1.00 94.81 94 HIS A CA 1
ATOM 726 C C . HIS A 1 94 ? -5.411 16.363 -1.639 1.00 94.81 94 HIS A C 1
ATOM 728 O O . HIS A 1 94 ? -4.642 15.563 -2.186 1.00 94.81 94 HIS A O 1
ATOM 734 N N . PRO A 1 95 ? -5.498 17.642 -2.064 1.00 92.25 95 PRO A N 1
ATOM 735 C CA . PRO A 1 95 ? -4.803 18.132 -3.257 1.00 92.25 95 PRO A CA 1
ATOM 736 C C . PRO A 1 95 ? -3.299 17.839 -3.280 1.00 92.25 95 PRO A C 1
ATOM 738 O O . PRO A 1 95 ? -2.780 17.415 -4.309 1.00 92.25 95 PRO A O 1
ATOM 741 N N . SER A 1 96 ? -2.605 17.965 -2.142 1.00 92.31 96 SER A N 1
ATOM 742 C CA . SER A 1 96 ? -1.165 17.661 -2.072 1.00 92.31 96 SER A CA 1
ATOM 743 C C . SER A 1 96 ? -0.843 16.186 -2.341 1.00 92.31 96 SER A C 1
ATOM 745 O O . SER A 1 96 ? 0.201 15.885 -2.912 1.00 92.31 96 SER A O 1
ATOM 747 N N . VAL A 1 97 ? -1.735 15.258 -1.975 1.00 92.38 97 VAL A N 1
ATOM 748 C CA . VAL A 1 97 ? -1.573 13.831 -2.292 1.00 92.38 97 VAL A CA 1
ATOM 749 C C . VAL A 1 97 ? -1.761 13.617 -3.789 1.00 92.38 97 VAL A C 1
ATOM 751 O O . VAL A 1 97 ? -0.954 12.934 -4.414 1.00 92.38 97 VAL A O 1
ATOM 754 N N . LYS A 1 98 ? -2.753 14.278 -4.399 1.00 90.94 98 LYS A N 1
ATOM 755 C CA . LYS A 1 98 ? -2.977 14.211 -5.851 1.00 90.94 98 LYS A CA 1
ATOM 756 C C . LYS A 1 98 ? -1.816 14.778 -6.659 1.00 90.94 98 LYS A C 1
ATOM 758 O O . LYS A 1 98 ? -1.442 14.192 -7.670 1.00 90.94 98 LYS A O 1
ATOM 763 N N . GLU A 1 99 ? -1.201 15.867 -6.209 1.00 92.38 99 GLU A N 1
ATOM 764 C CA . GLU A 1 99 ? 0.005 16.413 -6.841 1.00 92.38 99 GLU A CA 1
ATOM 765 C C . GLU A 1 99 ? 1.166 15.405 -6.835 1.00 92.38 99 GLU A C 1
ATOM 767 O O . GLU A 1 99 ? 1.825 15.213 -7.862 1.00 92.38 99 GLU A O 1
ATOM 772 N N . ILE A 1 100 ? 1.378 14.716 -5.707 1.00 91.81 100 ILE A N 1
ATOM 773 C CA . ILE A 1 100 ? 2.395 13.663 -5.578 1.00 91.81 100 ILE A CA 1
ATOM 774 C C . ILE A 1 100 ? 2.070 12.478 -6.500 1.00 91.81 100 ILE A C 1
ATOM 776 O O . ILE A 1 100 ? 2.951 12.016 -7.227 1.00 91.81 100 ILE A O 1
ATOM 780 N N . GLU A 1 101 ? 0.814 12.021 -6.536 1.00 92.19 101 GLU A N 1
ATOM 781 C CA . GLU A 1 101 ? 0.362 10.932 -7.416 1.00 92.19 101 GLU A CA 1
ATOM 782 C C . GLU A 1 101 ? 0.576 11.265 -8.903 1.00 92.19 101 GLU A C 1
ATOM 784 O O . GLU A 1 101 ? 1.105 10.443 -9.655 1.00 92.19 101 GLU A O 1
ATOM 789 N N . ILE A 1 102 ? 0.229 12.485 -9.332 1.00 93.50 102 ILE A N 1
ATOM 790 C CA . ILE A 1 102 ? 0.421 12.953 -10.715 1.00 93.50 102 ILE A CA 1
ATOM 791 C C . ILE A 1 102 ? 1.908 12.952 -11.087 1.00 93.50 102 ILE A C 1
ATOM 793 O O . ILE A 1 102 ? 2.285 12.495 -12.174 1.00 93.50 102 ILE A O 1
ATOM 797 N N . ALA A 1 103 ? 2.768 13.452 -10.195 1.00 92.81 103 ALA A N 1
ATOM 798 C CA . ALA A 1 103 ? 4.210 13.440 -10.408 1.00 92.81 103 ALA A CA 1
ATOM 799 C C . ALA A 1 103 ? 4.744 12.002 -10.512 1.00 92.81 103 ALA A C 1
ATOM 801 O O . ALA A 1 103 ? 5.482 11.695 -11.452 1.00 92.81 103 ALA A O 1
ATOM 802 N N . GLY A 1 104 ? 4.319 11.115 -9.607 1.00 95.62 104 GLY A N 1
ATOM 803 C CA . GLY A 1 104 ? 4.668 9.695 -9.616 1.00 95.62 104 GLY A CA 1
ATOM 804 C C . GLY A 1 104 ? 4.268 9.004 -10.920 1.00 95.62 104 GLY A C 1
ATOM 805 O O . GLY A 1 104 ? 5.097 8.338 -11.539 1.00 95.62 104 GLY A O 1
ATOM 806 N N . PHE A 1 105 ? 3.046 9.241 -11.407 1.00 95.19 105 PHE A N 1
ATOM 807 C CA . PHE A 1 105 ? 2.564 8.686 -12.674 1.00 95.19 105 PHE A CA 1
ATOM 808 C C . PHE A 1 105 ? 3.447 9.098 -13.857 1.00 95.19 105 PHE A C 1
ATOM 810 O O . PHE A 1 105 ? 3.824 8.268 -14.687 1.00 95.19 105 PHE A O 1
ATOM 817 N N . ARG A 1 106 ? 3.834 10.378 -13.921 1.00 95.19 106 ARG A N 1
ATOM 818 C CA . ARG A 1 106 ? 4.716 10.882 -14.981 1.00 95.19 106 ARG A CA 1
ATOM 819 C C . ARG A 1 106 ? 6.125 10.295 -14.891 1.00 95.19 106 ARG A C 1
ATOM 821 O O . ARG A 1 106 ? 6.695 9.948 -15.925 1.00 95.19 106 ARG A O 1
ATOM 828 N N . ILE A 1 107 ? 6.676 10.192 -13.683 1.00 96.62 107 ILE A N 1
ATOM 829 C CA . ILE A 1 107 ? 8.008 9.628 -13.435 1.00 96.62 107 ILE A CA 1
ATOM 830 C C . ILE A 1 107 ? 8.032 8.162 -13.865 1.00 96.62 107 ILE A C 1
ATOM 832 O O . ILE A 1 107 ? 8.802 7.801 -14.753 1.00 96.62 107 ILE A O 1
ATOM 836 N N . LEU A 1 108 ? 7.150 7.336 -13.297 1.00 97.50 108 LEU A N 1
ATOM 837 C CA . LEU A 1 108 ? 7.102 5.902 -13.573 1.00 97.50 108 LEU A CA 1
ATOM 838 C C . LEU A 1 108 ? 6.769 5.624 -15.040 1.00 97.50 108 LEU A C 1
ATOM 840 O O . LEU A 1 108 ? 7.450 4.824 -15.675 1.00 97.50 108 LEU A O 1
ATOM 844 N N . GLY A 1 109 ? 5.791 6.331 -15.615 1.00 96.94 109 GLY A N 1
ATOM 845 C CA . GLY A 1 109 ? 5.426 6.176 -17.023 1.00 96.94 109 GLY A CA 1
ATOM 846 C C . GLY A 1 109 ? 6.576 6.509 -17.976 1.00 96.94 109 GLY A C 1
ATOM 847 O O . GLY A 1 109 ? 6.794 5.797 -18.956 1.00 96.94 109 GLY A O 1
ATOM 848 N N . SER A 1 110 ? 7.357 7.550 -17.673 1.00 96.75 110 SER A N 1
ATOM 849 C CA . SER A 1 110 ? 8.546 7.891 -18.457 1.00 96.75 110 SER A CA 1
ATOM 850 C C . SER A 1 110 ? 9.633 6.830 -18.317 1.00 96.75 110 SER A C 1
ATOM 852 O O . SER A 1 110 ? 10.169 6.399 -19.331 1.00 96.75 110 SER A O 1
ATOM 854 N N . LEU A 1 111 ? 9.946 6.384 -17.097 1.00 97.69 111 LEU A N 1
ATOM 855 C CA . LEU A 1 111 ? 10.969 5.357 -16.876 1.00 97.69 111 LEU A CA 1
ATOM 856 C C . LEU A 1 111 ? 10.594 4.050 -17.581 1.00 97.69 111 LEU A C 1
ATOM 858 O O . LEU A 1 111 ? 11.399 3.513 -18.337 1.00 97.69 111 LEU A O 1
ATOM 862 N N . LEU A 1 112 ? 9.353 3.584 -17.412 1.00 97.88 112 LEU A N 1
ATOM 863 C CA . LEU A 1 112 ? 8.846 2.392 -18.091 1.00 97.88 112 LEU A CA 1
ATOM 864 C C . LEU A 1 112 ? 8.985 2.514 -19.607 1.00 97.88 112 LEU A C 1
ATOM 866 O O . LEU A 1 112 ? 9.469 1.584 -20.246 1.00 97.88 112 LEU A O 1
ATOM 870 N N . LYS A 1 113 ? 8.607 3.657 -20.187 1.00 97.38 113 LYS A N 1
ATOM 871 C CA . LYS A 1 113 ? 8.711 3.889 -21.630 1.00 97.38 113 LYS A CA 1
ATOM 872 C C . LYS A 1 113 ? 10.159 3.823 -22.119 1.00 97.38 113 LYS A C 1
ATOM 874 O O . LYS A 1 113 ? 10.441 3.073 -23.051 1.00 97.38 113 LYS A O 1
ATOM 879 N N . GLU A 1 114 ? 11.057 4.583 -21.496 1.00 96.75 114 GLU A N 1
ATOM 880 C CA . GLU A 1 114 ? 12.457 4.678 -21.922 1.00 96.75 114 GLU A CA 1
ATOM 881 C C . GLU A 1 114 ? 13.182 3.333 -21.769 1.00 96.75 114 GLU A C 1
ATOM 883 O O . GLU A 1 114 ? 13.840 2.869 -22.700 1.00 96.75 114 GLU A O 1
ATOM 888 N N . PHE A 1 115 ? 13.006 2.644 -20.636 1.00 97.00 115 PHE A N 1
ATOM 889 C CA . PHE A 1 115 ? 13.651 1.350 -20.409 1.00 97.00 115 PHE A CA 1
ATOM 890 C C . PHE A 1 115 ? 13.039 0.222 -21.241 1.00 97.00 115 PHE A C 1
ATOM 892 O O . PHE A 1 115 ? 13.783 -0.626 -21.729 1.00 97.00 115 PHE A O 1
ATOM 899 N N . THR A 1 116 ? 11.721 0.229 -21.477 1.00 97.00 116 THR A N 1
ATOM 900 C CA . THR A 1 116 ? 11.086 -0.734 -22.394 1.00 97.00 116 THR A CA 1
ATOM 901 C C . THR A 1 116 ? 11.621 -0.553 -23.807 1.00 97.00 116 THR A C 1
ATOM 903 O O . THR A 1 116 ? 11.987 -1.530 -24.456 1.00 97.00 116 THR A O 1
ATOM 906 N N . HIS A 1 117 ? 11.727 0.689 -24.284 1.00 96.50 117 HIS A N 1
ATOM 907 C CA . HIS A 1 117 ? 12.332 0.968 -25.585 1.00 96.50 117 HIS A CA 1
ATOM 908 C C . HIS A 1 117 ? 13.785 0.479 -25.637 1.00 96.50 117 HIS A C 1
ATOM 910 O O . HIS A 1 117 ? 14.162 -0.209 -26.585 1.00 96.50 117 HIS A O 1
ATOM 916 N N . ALA A 1 118 ? 14.564 0.730 -24.580 1.00 95.94 118 ALA A N 1
ATOM 917 C CA . ALA A 1 118 ? 15.968 0.340 -24.514 1.00 95.94 118 ALA A CA 1
ATOM 918 C C . ALA A 1 118 ? 16.192 -1.181 -24.586 1.00 95.94 118 ALA A C 1
ATOM 920 O O . ALA A 1 118 ? 17.074 -1.632 -25.316 1.00 95.94 118 ALA A O 1
ATOM 921 N N . VAL A 1 119 ? 15.391 -1.992 -23.880 1.00 95.38 119 VAL A N 1
ATOM 922 C CA . VAL A 1 119 ? 15.510 -3.466 -23.939 1.00 95.38 119 VAL A CA 1
ATOM 923 C C . VAL A 1 119 ? 14.969 -4.057 -25.247 1.00 95.38 119 VAL A C 1
ATOM 925 O O . VAL A 1 119 ? 15.387 -5.141 -25.671 1.00 95.38 119 VAL A O 1
ATOM 928 N N . MET A 1 120 ? 14.037 -3.358 -25.900 1.00 95.88 120 MET A N 1
ATOM 929 C CA . MET A 1 120 ? 13.468 -3.778 -27.182 1.00 95.88 120 MET A CA 1
ATOM 930 C C . MET A 1 120 ? 14.383 -3.448 -28.361 1.00 95.88 120 MET A C 1
ATOM 932 O O . MET A 1 120 ? 14.403 -4.220 -29.317 1.00 95.88 120 MET A O 1
ATOM 936 N N . LYS A 1 121 ? 15.146 -2.354 -28.269 1.00 95.19 121 LYS A N 1
ATOM 937 C CA . LYS A 1 121 ? 16.075 -1.876 -29.301 1.00 95.19 121 LYS A CA 1
ATOM 938 C C . LYS A 1 121 ? 17.466 -1.567 -28.731 1.00 95.19 121 LYS A C 1
ATOM 940 O O . LYS A 1 121 ? 17.867 -0.397 -28.678 1.00 95.19 121 LYS A O 1
ATOM 945 N N . PRO A 1 122 ? 18.202 -2.588 -28.257 1.00 93.12 122 PRO A N 1
ATOM 946 C CA . PRO A 1 122 ? 19.510 -2.406 -27.625 1.00 93.12 122 PRO A CA 1
ATOM 947 C C . PRO A 1 122 ? 20.590 -1.857 -28.572 1.00 93.12 122 PRO A C 1
ATOM 949 O O . PRO A 1 122 ? 21.604 -1.341 -28.111 1.00 93.12 122 PRO A O 1
ATOM 952 N N . GLU A 1 123 ? 20.390 -1.967 -29.884 1.00 93.81 123 GLU A N 1
ATOM 953 C CA . GLU A 1 123 ? 21.294 -1.481 -30.928 1.00 93.81 123 GLU A CA 1
ATOM 954 C C . GLU A 1 123 ? 21.297 0.046 -31.097 1.00 93.81 123 GLU A C 1
ATOM 956 O O . GLU A 1 123 ? 22.237 0.602 -31.670 1.00 93.81 123 GLU A O 1
ATOM 961 N N . GLU A 1 124 ? 20.266 0.744 -30.614 1.00 95.38 124 GLU A N 1
ATOM 962 C CA . GLU A 1 124 ? 20.202 2.201 -30.701 1.00 95.38 124 GLU A CA 1
ATOM 963 C C . GLU A 1 124 ? 21.190 2.855 -29.720 1.00 95.38 124 GLU A C 1
ATOM 965 O O . GLU A 1 124 ? 21.327 2.444 -28.567 1.00 95.38 124 GLU A O 1
ATOM 970 N N . HIS A 1 125 ? 21.859 3.929 -30.157 1.00 94.31 125 HIS A N 1
ATOM 971 C CA . HIS A 1 125 ? 22.887 4.597 -29.349 1.00 94.31 125 HIS A CA 1
ATOM 972 C C . HIS A 1 125 ? 22.367 5.030 -27.970 1.00 94.31 125 HIS A C 1
ATOM 974 O O . HIS A 1 125 ? 23.017 4.783 -26.958 1.00 94.31 125 HIS A O 1
ATOM 980 N N . PHE A 1 126 ? 21.182 5.648 -27.925 1.00 91.44 126 PHE A N 1
ATOM 981 C CA . PHE A 1 126 ? 20.581 6.104 -26.673 1.00 91.44 126 PHE A CA 1
ATOM 982 C C . PHE A 1 126 ? 20.171 4.937 -25.763 1.00 91.44 126 PHE A C 1
ATOM 984 O O . PHE A 1 126 ? 20.440 4.978 -24.565 1.00 91.44 126 PHE A O 1
ATOM 991 N N . SER A 1 127 ? 19.621 3.858 -26.328 1.00 94.75 127 SER A N 1
ATOM 992 C CA . SER A 1 127 ? 19.326 2.621 -25.596 1.00 94.75 127 SER A CA 1
ATOM 993 C C . SER A 1 127 ? 20.577 2.053 -24.932 1.00 94.75 127 SER A C 1
ATOM 995 O O . SER A 1 127 ? 20.557 1.731 -23.745 1.00 94.75 127 SER A O 1
ATOM 997 N N . GLY A 1 128 ? 21.700 2.027 -25.655 1.00 92.25 128 GLY A N 1
ATOM 998 C CA . GLY A 1 128 ? 22.995 1.608 -25.121 1.00 92.25 128 GLY A CA 1
ATOM 999 C C . GLY A 1 128 ? 23.493 2.450 -23.937 1.00 92.25 128 GLY A C 1
ATOM 1000 O O . GLY A 1 128 ? 24.211 1.927 -23.088 1.00 92.25 128 GLY A O 1
ATOM 1001 N N . LEU A 1 129 ? 23.090 3.723 -23.831 1.00 93.19 129 LEU A N 1
ATOM 1002 C CA . LEU A 1 129 ? 23.385 4.575 -22.669 1.00 93.19 129 LEU A CA 1
ATOM 1003 C C . LEU A 1 129 ? 22.457 4.295 -21.477 1.00 93.19 129 LEU A C 1
ATOM 1005 O O . LEU A 1 129 ? 22.864 4.505 -20.335 1.00 93.19 129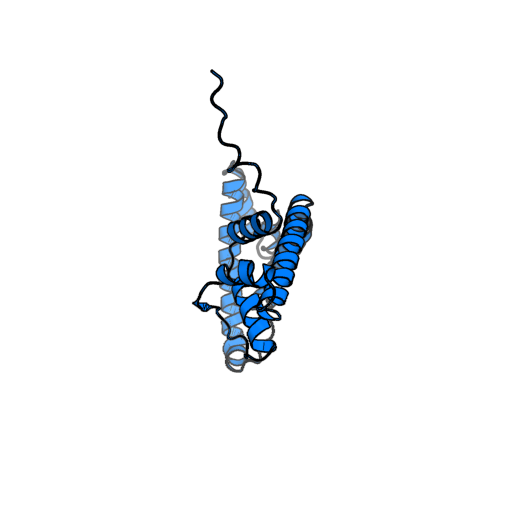 LEU A O 1
ATOM 1009 N N . LEU A 1 130 ? 21.228 3.834 -21.728 1.00 94.00 130 LEU A N 1
ATOM 1010 C CA . LEU A 1 130 ? 20.237 3.525 -20.695 1.00 94.00 130 LEU A CA 1
ATOM 1011 C C . LEU A 1 130 ? 20.432 2.136 -20.079 1.00 94.00 130 LEU A C 1
ATOM 1013 O O . LEU A 1 130 ? 20.311 1.987 -18.867 1.00 94.00 130 LEU A O 1
ATOM 1017 N N . LEU A 1 131 ? 20.759 1.118 -20.877 1.00 93.25 131 LEU A N 1
ATOM 1018 C CA . LEU A 1 131 ? 20.879 -0.268 -20.403 1.00 93.25 131 LEU A CA 1
ATOM 1019 C C . LEU A 1 131 ? 21.826 -0.463 -19.198 1.00 93.25 131 LEU A C 1
ATOM 1021 O O . LEU A 1 131 ? 21.470 -1.242 -18.316 1.00 93.25 131 LEU A O 1
ATOM 1025 N N . PRO A 1 132 ? 22.967 0.250 -19.070 1.00 93.00 132 PRO A N 1
ATOM 1026 C CA . PRO A 1 132 ? 23.835 0.154 -17.893 1.00 93.00 132 PRO A CA 1
ATOM 1027 C C . PRO A 1 132 ? 23.190 0.595 -16.573 1.00 93.00 132 PRO A C 1
ATOM 1029 O O . PRO A 1 132 ? 23.712 0.271 -15.508 1.00 93.00 132 PRO A O 1
ATOM 1032 N N . PHE A 1 133 ? 22.080 1.341 -16.614 1.00 92.31 133 PHE A N 1
ATOM 1033 C CA . PHE A 1 133 ? 21.330 1.692 -15.407 1.00 92.31 133 PHE A CA 1
ATOM 1034 C C . PHE A 1 133 ? 20.521 0.517 -14.858 1.00 92.31 133 PHE A C 1
ATOM 1036 O O . PHE A 1 133 ? 20.150 0.570 -13.689 1.00 92.31 133 PHE A O 1
ATOM 1043 N N . ILE A 1 134 ? 20.261 -0.522 -15.660 1.00 92.19 134 ILE A N 1
ATOM 1044 C CA . ILE A 1 134 ? 19.584 -1.740 -15.214 1.00 92.19 134 ILE A CA 1
ATOM 1045 C C . ILE A 1 134 ? 20.605 -2.606 -14.453 1.00 92.19 134 ILE A C 1
ATOM 1047 O O . ILE A 1 134 ? 21.587 -3.059 -15.048 1.00 92.19 134 ILE A O 1
ATOM 1051 N N . PRO A 1 135 ? 20.402 -2.867 -13.147 1.00 91.44 135 PRO A N 1
ATOM 1052 C CA . PRO A 1 135 ? 21.263 -3.753 -12.374 1.00 91.44 135 PRO A CA 1
ATOM 1053 C C . PRO A 1 135 ? 21.406 -5.135 -13.015 1.00 91.44 135 PRO A C 1
ATOM 1055 O O . PRO A 1 135 ? 20.454 -5.672 -13.579 1.00 91.44 135 PRO A O 1
ATOM 1058 N N . GLN A 1 136 ? 22.572 -5.761 -12.844 1.00 89.31 136 GLN A N 1
ATOM 1059 C CA . GLN A 1 136 ? 22.873 -7.066 -13.442 1.00 89.31 136 GLN A CA 1
ATOM 1060 C C . GLN A 1 136 ? 21.839 -8.149 -13.090 1.00 89.31 136 GLN A C 1
ATOM 1062 O O . GLN A 1 136 ? 21.535 -8.987 -13.934 1.00 89.31 136 GLN A O 1
ATOM 1067 N N . GLN A 1 137 ? 21.264 -8.105 -11.883 1.00 88.25 137 GLN A N 1
ATOM 1068 C CA . GLN A 1 137 ? 20.221 -9.041 -11.441 1.00 88.25 137 GLN A CA 1
ATOM 1069 C C . GLN A 1 137 ? 18.943 -8.997 -12.297 1.00 88.25 137 GLN A C 1
ATOM 1071 O O . GLN A 1 137 ? 18.202 -9.971 -12.319 1.00 88.25 137 GLN A O 1
ATOM 1076 N N . TYR A 1 138 ? 18.709 -7.896 -13.019 1.00 88.12 138 TYR A N 1
ATOM 1077 C CA . TYR A 1 138 ? 17.594 -7.735 -13.952 1.00 88.12 138 TYR A CA 1
ATOM 1078 C C . TYR A 1 138 ? 18.042 -7.823 -15.418 1.00 88.12 138 TYR A C 1
ATOM 1080 O O . TYR A 1 138 ? 17.232 -7.623 -16.314 1.00 88.12 138 TYR A O 1
ATOM 1088 N N . SER A 1 139 ? 19.319 -8.095 -15.703 1.00 84.75 139 SER A N 1
ATOM 1089 C CA . SER A 1 139 ? 19.833 -8.095 -17.074 1.00 84.75 139 SER A CA 1
ATOM 1090 C C . SER A 1 139 ? 19.124 -9.139 -17.941 1.00 84.75 139 SER A C 1
ATOM 1092 O O . SER A 1 139 ? 18.968 -10.296 -17.552 1.00 84.75 139 SER A O 1
ATOM 1094 N N . VAL A 1 140 ? 18.729 -8.730 -19.145 1.00 89.12 140 VAL A N 1
ATOM 1095 C CA . VAL A 1 140 ? 18.049 -9.584 -20.118 1.00 89.12 140 VAL A CA 1
ATOM 1096 C C . VAL A 1 140 ? 18.866 -9.665 -21.400 1.00 89.12 140 VAL A C 1
ATOM 1098 O O . VAL A 1 140 ? 19.442 -8.675 -21.855 1.00 89.12 140 VAL A O 1
ATOM 1101 N N . LYS A 1 141 ? 18.932 -10.860 -21.994 1.00 88.31 141 LYS A N 1
ATOM 1102 C CA . LYS A 1 141 ? 19.647 -11.049 -23.258 1.00 88.31 141 LYS A CA 1
ATOM 1103 C C . LYS A 1 141 ? 18.895 -10.387 -24.426 1.00 88.31 141 LYS A C 1
ATOM 1105 O O . LYS A 1 141 ? 17.661 -10.381 -24.426 1.00 88.31 141 LYS A O 1
ATOM 1110 N N . PRO A 1 142 ? 19.599 -9.892 -25.462 1.00 84.69 142 PRO A N 1
ATOM 1111 C CA . PRO A 1 142 ? 18.960 -9.290 -26.635 1.00 84.69 142 PRO A CA 1
ATOM 1112 C C . PRO A 1 142 ? 17.999 -10.221 -27.390 1.00 84.69 142 PRO A C 1
ATOM 1114 O O . PRO A 1 142 ? 17.024 -9.740 -27.965 1.00 84.69 142 PRO A O 1
ATOM 1117 N N . ASP A 1 143 ? 18.242 -11.531 -27.365 1.00 89.50 143 ASP A N 1
ATOM 1118 C CA . ASP A 1 143 ? 17.442 -12.579 -28.013 1.00 89.50 143 ASP A CA 1
ATOM 1119 C C . ASP A 1 143 ? 16.307 -13.128 -27.130 1.00 89.50 143 ASP A C 1
ATOM 1121 O O . ASP A 1 143 ? 15.553 -14.003 -27.557 1.00 89.50 143 ASP A O 1
ATOM 1125 N N . ALA A 1 144 ? 16.157 -12.617 -25.903 1.00 92.88 144 ALA A N 1
ATOM 1126 C CA . ALA A 1 144 ? 15.110 -13.068 -24.999 1.00 92.88 144 ALA A CA 1
ATOM 1127 C C . ALA A 1 144 ? 13.702 -12.776 -25.558 1.00 92.88 144 ALA A C 1
ATOM 1129 O O . ALA A 1 144 ? 13.492 -11.750 -26.220 1.00 92.88 144 ALA A O 1
ATOM 1130 N N . PRO A 1 145 ? 12.706 -13.622 -25.236 1.00 96.19 145 PRO A N 1
ATOM 1131 C CA . PRO A 1 145 ? 11.313 -13.354 -25.565 1.00 96.19 145 PRO A CA 1
ATOM 1132 C C . PRO A 1 145 ? 10.839 -11.988 -25.052 1.00 96.19 145 PRO A C 1
ATOM 1134 O O . PRO A 1 145 ? 11.228 -11.544 -23.972 1.00 96.19 145 PRO A O 1
ATOM 1137 N N . VAL A 1 146 ? 9.926 -11.355 -25.795 1.00 96.25 146 VAL A N 1
ATOM 1138 C CA . VAL A 1 146 ? 9.399 -10.013 -25.476 1.00 96.25 146 VAL A CA 1
ATOM 1139 C C . VAL A 1 146 ? 8.847 -9.926 -24.051 1.00 96.25 146 VAL A C 1
ATOM 1141 O O . VAL A 1 146 ? 9.120 -8.956 -23.351 1.00 96.25 146 VAL A O 1
ATOM 1144 N N . HIS A 1 147 ? 8.117 -10.946 -23.591 1.00 96.19 147 HIS A N 1
ATOM 1145 C CA . HIS A 1 147 ? 7.537 -10.943 -22.247 1.00 96.19 147 HIS A CA 1
ATOM 1146 C C . HIS A 1 147 ? 8.607 -10.891 -21.144 1.00 96.19 147 HIS A C 1
ATOM 1148 O O . HIS A 1 147 ? 8.444 -10.130 -20.198 1.00 96.19 147 HIS A O 1
ATOM 1154 N N . HIS A 1 148 ? 9.732 -11.602 -21.296 1.00 95.38 148 HIS A N 1
ATOM 1155 C CA . HIS A 1 148 ? 10.849 -11.525 -20.347 1.00 95.38 148 HIS A CA 1
ATOM 1156 C C . HIS A 1 148 ? 11.504 -10.142 -20.348 1.00 95.38 148 HIS A C 1
ATOM 1158 O O . HIS A 1 148 ? 11.826 -9.619 -19.287 1.00 95.38 148 HIS A O 1
ATOM 1164 N N . LYS A 1 149 ? 11.666 -9.515 -21.521 1.00 95.88 149 LYS A N 1
ATOM 1165 C CA . LYS A 1 149 ? 12.212 -8.151 -21.615 1.00 95.88 149 LYS A CA 1
ATOM 1166 C C . LYS A 1 149 ? 11.334 -7.136 -20.884 1.00 95.88 149 LYS A C 1
ATOM 1168 O O . LYS A 1 149 ? 11.850 -6.305 -20.144 1.00 95.88 149 LYS A O 1
ATOM 1173 N N . ILE A 1 150 ? 10.016 -7.224 -21.070 1.00 96.19 150 ILE A N 1
ATOM 1174 C CA . ILE A 1 150 ? 9.050 -6.359 -20.379 1.00 96.19 150 ILE A CA 1
ATOM 1175 C C . ILE A 1 150 ? 9.077 -6.630 -18.872 1.00 96.19 150 ILE A C 1
ATOM 1177 O O . ILE A 1 150 ? 9.145 -5.684 -18.093 1.00 96.19 150 ILE A O 1
ATOM 1181 N N . GLN A 1 151 ? 9.074 -7.899 -18.460 1.00 95.94 151 GLN A N 1
ATOM 1182 C CA . GLN A 1 151 ? 9.122 -8.279 -17.049 1.00 95.94 151 GLN A CA 1
ATOM 1183 C C . GLN A 1 151 ? 10.376 -7.740 -16.352 1.00 95.94 151 GLN A C 1
ATOM 1185 O O . GLN A 1 151 ? 10.255 -7.126 -15.302 1.00 95.94 151 GLN A O 1
ATOM 1190 N N . THR A 1 152 ? 11.550 -7.848 -16.978 1.00 95.06 152 THR A N 1
ATOM 1191 C CA . THR A 1 152 ? 12.794 -7.235 -16.487 1.00 95.06 152 THR A CA 1
ATOM 1192 C C . THR A 1 152 ? 12.632 -5.743 -16.190 1.00 95.06 152 THR A C 1
ATOM 1194 O O . THR A 1 152 ? 13.109 -5.257 -15.165 1.00 95.06 152 THR A O 1
ATOM 1197 N N . VAL A 1 153 ? 11.979 -4.998 -17.087 1.00 97.06 153 VAL A N 1
ATOM 1198 C CA . VAL A 1 153 ? 11.768 -3.557 -16.902 1.00 97.06 153 VAL A CA 1
ATOM 1199 C C . VAL A 1 153 ? 10.776 -3.297 -15.772 1.00 97.06 153 VAL A C 1
ATOM 1201 O O . VAL A 1 153 ? 11.003 -2.385 -14.980 1.00 97.06 153 VAL A O 1
ATOM 1204 N N . LEU A 1 154 ? 9.715 -4.102 -15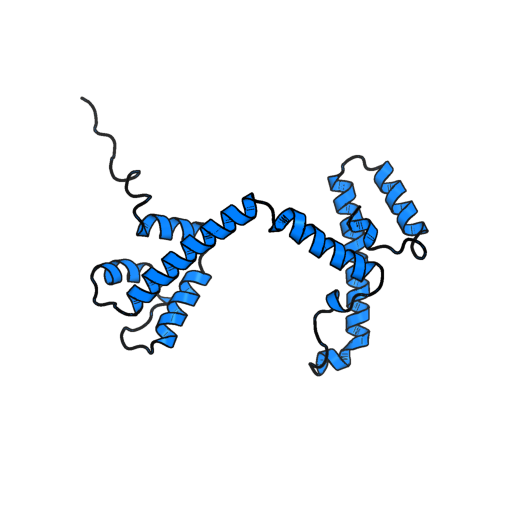.668 1.00 97.06 154 LEU A N 1
ATOM 1205 C CA . LEU A 1 154 ? 8.760 -4.018 -14.564 1.00 97.06 154 LEU A CA 1
ATOM 1206 C C . LEU A 1 154 ? 9.452 -4.267 -13.224 1.00 97.06 154 LEU A C 1
ATOM 1208 O O . LEU A 1 154 ? 9.370 -3.399 -12.364 1.00 97.06 154 LEU A O 1
ATOM 12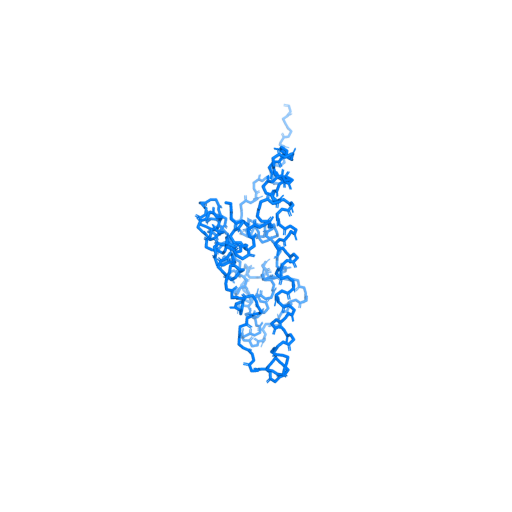12 N N . ASP A 1 155 ? 10.193 -5.368 -13.087 1.00 96.00 155 ASP A N 1
ATOM 1213 C CA . ASP A 1 155 ? 10.905 -5.738 -11.860 1.00 96.00 155 ASP A CA 1
ATOM 1214 C C . ASP A 1 155 ? 11.914 -4.654 -11.451 1.00 96.00 155 ASP A C 1
ATOM 1216 O O . ASP A 1 155 ? 11.998 -4.264 -10.282 1.00 96.00 155 ASP A O 1
ATOM 1220 N N . PHE A 1 156 ? 12.649 -4.111 -12.428 1.00 95.69 156 PHE A N 1
ATOM 1221 C CA . PHE A 1 156 ? 13.590 -3.020 -12.201 1.00 95.69 156 PHE A CA 1
ATOM 1222 C C . PHE A 1 156 ? 12.895 -1.746 -11.710 1.00 95.69 156 PHE A C 1
ATOM 1224 O O . PHE A 1 156 ? 13.332 -1.174 -10.712 1.00 95.69 156 PHE A O 1
ATOM 1231 N N . VAL A 1 157 ? 11.830 -1.296 -12.385 1.00 96.56 157 VAL A N 1
ATOM 1232 C CA . VAL A 1 157 ? 11.127 -0.049 -12.042 1.00 96.56 157 VAL A CA 1
ATOM 1233 C C . VAL A 1 157 ? 10.334 -0.189 -10.743 1.00 96.56 157 VAL A C 1
ATOM 1235 O O . VAL A 1 157 ? 10.384 0.717 -9.914 1.00 96.56 157 VAL A O 1
ATOM 1238 N N . SER A 1 158 ? 9.660 -1.318 -10.510 1.00 96.00 158 SER A N 1
ATOM 1239 C CA . SER A 1 158 ? 8.931 -1.564 -9.259 1.00 96.00 158 SER A CA 1
ATOM 1240 C C . SER A 1 158 ? 9.857 -1.748 -8.057 1.00 96.00 158 SER A C 1
ATOM 1242 O O . SER A 1 158 ? 9.443 -1.511 -6.928 1.00 96.00 158 SER A O 1
ATOM 1244 N N . GLY A 1 159 ? 11.107 -2.166 -8.285 1.00 94.94 159 GLY A N 1
ATOM 1245 C CA . GLY A 1 159 ? 12.125 -2.296 -7.242 1.00 94.94 159 GLY A CA 1
ATOM 1246 C C . GLY A 1 159 ? 12.790 -0.976 -6.832 1.00 94.94 159 GLY A C 1
ATOM 1247 O O . GLY A 1 159 ? 13.653 -0.982 -5.953 1.00 94.94 159 GLY A O 1
ATOM 1248 N N . MET A 1 160 ? 12.445 0.149 -7.467 1.00 95.38 160 MET A N 1
ATOM 1249 C CA . MET A 1 160 ? 13.010 1.461 -7.144 1.00 95.38 160 MET A CA 1
ATOM 1250 C C . MET A 1 160 ? 12.371 2.060 -5.889 1.00 95.38 160 MET A C 1
ATOM 1252 O O . MET A 1 160 ? 11.176 1.927 -5.654 1.00 95.38 160 MET A O 1
ATOM 1256 N N . THR A 1 161 ? 13.157 2.816 -5.121 1.00 96.19 161 THR A N 1
ATOM 1257 C CA . THR A 1 161 ? 12.604 3.760 -4.141 1.00 96.19 161 THR A CA 1
ATOM 1258 C C . THR A 1 161 ? 12.186 5.058 -4.835 1.00 96.19 161 THR A C 1
ATOM 1260 O O . THR A 1 161 ? 12.768 5.426 -5.859 1.00 96.19 161 THR A O 1
ATOM 1263 N N . ASP A 1 162 ? 11.252 5.808 -4.247 1.00 94.75 162 ASP A N 1
ATOM 1264 C CA . ASP A 1 162 ? 10.765 7.083 -4.801 1.00 94.75 162 ASP A CA 1
ATOM 1265 C C . ASP A 1 162 ? 11.897 8.075 -5.108 1.00 94.75 162 ASP A C 1
ATOM 1267 O O . ASP A 1 162 ? 11.942 8.681 -6.182 1.00 94.75 162 ASP A O 1
ATOM 1271 N N . LEU A 1 163 ? 12.858 8.211 -4.184 1.00 94.44 163 LEU A N 1
ATOM 1272 C CA . LEU A 1 163 ? 14.016 9.095 -4.355 1.00 94.44 163 LEU A CA 1
ATOM 1273 C C . LEU A 1 163 ? 14.889 8.664 -5.534 1.00 94.44 163 LEU A C 1
ATOM 1275 O O . LEU A 1 163 ? 15.366 9.514 -6.289 1.00 94.44 163 LEU A O 1
ATOM 1279 N N . TYR A 1 164 ? 15.092 7.356 -5.697 1.00 95.12 164 TYR A N 1
ATOM 1280 C CA . TYR A 1 164 ? 15.883 6.823 -6.796 1.00 95.12 164 TYR A CA 1
ATOM 1281 C C . TYR A 1 164 ? 15.169 7.001 -8.140 1.00 95.12 164 TYR A C 1
ATOM 1283 O O . TYR A 1 164 ? 15.781 7.493 -9.087 1.00 95.12 164 TYR A O 1
ATOM 1291 N N . ALA A 1 165 ? 13.873 6.681 -8.216 1.00 96.62 165 ALA A N 1
ATOM 1292 C CA . ALA A 1 165 ? 13.071 6.856 -9.425 1.00 96.62 165 ALA A CA 1
ATOM 1293 C C . ALA A 1 165 ? 13.054 8.325 -9.881 1.00 96.62 165 ALA A C 1
ATOM 1295 O O . ALA A 1 165 ? 13.282 8.622 -11.056 1.00 96.62 165 ALA A O 1
ATOM 1296 N N . LEU A 1 166 ? 12.865 9.263 -8.946 1.00 95.25 166 LEU A N 1
ATOM 1297 C CA . LEU A 1 166 ? 12.900 10.696 -9.231 1.00 95.25 166 LEU A CA 1
ATOM 1298 C C . LEU A 1 166 ? 14.278 11.162 -9.727 1.00 95.25 166 LEU A C 1
ATOM 1300 O O . LEU A 1 166 ? 14.359 11.922 -10.696 1.00 95.25 166 LEU A O 1
ATOM 1304 N N . ASP A 1 167 ? 15.365 10.736 -9.078 1.00 94.69 167 ASP A N 1
ATOM 1305 C CA . ASP A 1 167 ? 16.725 11.106 -9.484 1.00 94.69 167 ASP A CA 1
ATOM 1306 C C . ASP A 1 167 ? 17.078 10.545 -10.869 1.00 94.69 167 ASP A C 1
ATOM 1308 O O . ASP A 1 167 ? 17.597 11.270 -11.723 1.00 94.69 167 ASP A O 1
ATOM 1312 N N . LEU A 1 168 ? 16.731 9.283 -11.133 1.00 94.94 168 LEU A N 1
ATOM 1313 C CA . LEU A 1 168 ? 16.934 8.648 -12.431 1.00 94.94 168 LEU A CA 1
ATOM 1314 C C . LEU A 1 168 ? 16.123 9.345 -13.530 1.00 94.94 168 LEU A C 1
ATOM 1316 O O . LEU A 1 168 ? 16.676 9.689 -14.575 1.00 94.94 168 LEU A O 1
ATOM 1320 N N . TYR A 1 169 ? 14.850 9.654 -13.271 1.00 95.62 169 TYR A N 1
ATOM 1321 C CA . TYR A 1 169 ? 14.004 10.419 -14.189 1.00 95.62 169 TYR A CA 1
ATOM 1322 C C . TYR A 1 169 ? 14.602 11.794 -14.513 1.00 95.62 169 TYR A C 1
ATOM 1324 O O . TYR A 1 169 ? 14.660 12.188 -15.680 1.00 95.62 169 TYR A O 1
ATOM 1332 N N . ARG A 1 170 ? 15.099 12.524 -13.505 1.00 94.06 170 ARG A N 1
ATOM 1333 C CA . ARG A 1 170 ? 15.753 13.830 -13.700 1.00 94.06 170 ARG A CA 1
ATOM 1334 C C . ARG A 1 170 ? 17.042 13.718 -14.508 1.00 94.06 170 ARG A C 1
ATOM 1336 O O . ARG A 1 170 ? 17.304 14.587 -15.339 1.00 94.06 170 ARG A O 1
ATOM 1343 N N . LYS A 1 171 ? 17.843 12.674 -14.272 1.00 91.19 171 LYS A N 1
ATOM 1344 C CA . LYS A 1 171 ? 19.080 12.400 -15.021 1.00 91.19 171 LYS A CA 1
ATOM 1345 C C . LYS A 1 171 ? 18.792 12.134 -16.496 1.00 91.19 171 LYS A C 1
ATOM 1347 O O . LYS A 1 171 ? 19.411 12.773 -17.341 1.00 91.19 171 LYS A O 1
ATOM 1352 N N . ILE A 1 172 ? 17.831 11.258 -16.789 1.00 91.44 172 ILE A N 1
ATOM 1353 C CA . ILE A 1 172 ? 17.445 10.899 -18.163 1.00 91.44 172 ILE A CA 1
ATOM 1354 C C . ILE A 1 172 ? 16.875 12.115 -18.905 1.00 91.44 172 ILE A C 1
ATOM 1356 O O . ILE A 1 172 ? 17.238 12.365 -20.049 1.00 91.44 172 ILE A O 1
ATOM 1360 N N . ASN A 1 173 ? 16.059 12.932 -18.234 1.00 89.44 173 ASN A N 1
ATOM 1361 C CA . ASN A 1 173 ? 15.466 14.137 -18.825 1.00 89.44 173 ASN A CA 1
ATOM 1362 C C . ASN A 1 173 ? 16.376 15.379 -18.784 1.00 89.44 173 ASN A C 1
ATOM 1364 O O . ASN A 1 173 ? 15.921 16.486 -19.068 1.00 89.44 173 ASN A O 1
ATOM 1368 N N . GLY A 1 174 ? 17.645 15.239 -18.391 1.00 86.25 174 GLY A N 1
ATOM 1369 C CA . GLY A 1 174 ? 18.616 16.337 -18.400 1.00 86.25 174 GLY A CA 1
ATOM 1370 C C . GLY A 1 174 ? 18.362 17.459 -17.380 1.00 86.25 174 GLY A C 1
ATOM 1371 O O . GLY A 1 174 ? 19.015 18.499 -17.438 1.00 86.25 174 GLY A O 1
ATOM 1372 N N . GLN A 1 175 ? 17.464 17.265 -16.412 1.00 83.38 175 GLN A N 1
ATOM 1373 C CA . GLN A 1 175 ? 17.040 18.304 -15.461 1.00 83.38 175 GLN A CA 1
ATOM 1374 C C . GLN A 1 175 ? 18.113 18.649 -14.412 1.00 83.38 175 GLN A C 1
ATOM 1376 O O . GLN A 1 175 ? 18.055 19.709 -13.798 1.00 83.38 175 GLN A O 1
ATOM 1381 N N . ASN A 1 176 ? 19.123 17.789 -14.239 1.00 63.72 176 ASN A N 1
ATOM 1382 C CA . ASN A 1 176 ? 20.242 17.986 -13.305 1.00 63.72 176 ASN A CA 1
ATOM 1383 C C . ASN A 1 176 ? 21.571 18.377 -13.996 1.00 63.72 176 ASN A C 1
ATOM 1385 O O . ASN A 1 176 ? 22.618 18.407 -13.346 1.00 63.72 176 ASN A O 1
ATOM 1389 N N . VAL A 1 177 ? 21.572 18.664 -15.306 1.00 57.19 177 VAL A N 1
ATOM 1390 C CA . VAL A 1 177 ? 22.813 18.878 -16.086 1.00 57.19 177 VAL A CA 1
ATOM 1391 C C . VAL A 1 177 ? 23.504 20.216 -15.759 1.00 57.19 177 VAL A C 1
ATOM 1393 O O . VAL A 1 177 ? 24.713 20.349 -15.948 1.00 57.19 177 VAL A O 1
ATOM 1396 N N . THR A 1 178 ? 22.792 21.188 -15.187 1.00 51.09 178 THR A N 1
ATOM 1397 C CA . THR A 1 178 ? 23.301 22.550 -14.949 1.00 51.09 178 THR A CA 1
ATOM 1398 C C . THR A 1 178 ? 24.038 22.762 -13.622 1.00 51.09 178 THR A C 1
ATOM 1400 O O . THR A 1 178 ? 24.810 23.711 -13.531 1.00 51.09 178 THR A O 1
ATOM 1403 N N . ALA A 1 179 ? 23.901 21.892 -12.613 1.00 47.25 179 ALA A N 1
ATOM 1404 C CA . ALA A 1 179 ? 24.480 22.156 -11.283 1.00 47.25 179 ALA A CA 1
ATOM 1405 C C . ALA A 1 179 ? 25.912 21.621 -11.067 1.00 47.25 179 ALA A C 1
ATOM 1407 O O . ALA A 1 179 ? 26.625 22.120 -10.203 1.00 47.25 179 ALA A O 1
ATOM 1408 N N . ARG A 1 180 ? 26.359 20.607 -11.824 1.00 47.62 180 ARG A N 1
ATOM 1409 C CA . ARG A 1 180 ? 27.681 19.970 -11.608 1.00 47.62 180 ARG A CA 1
ATOM 1410 C C . ARG A 1 180 ? 28.739 20.271 -12.674 1.00 47.62 180 ARG A C 1
ATOM 1412 O O . ARG A 1 180 ? 29.899 19.943 -12.455 1.00 47.62 180 ARG A O 1
ATOM 1419 N N . ARG A 1 181 ? 28.375 20.867 -13.817 1.00 44.16 181 ARG A N 1
ATOM 1420 C CA . ARG A 1 181 ? 29.300 21.063 -14.956 1.00 44.16 181 ARG A CA 1
ATOM 1421 C C . ARG A 1 181 ? 29.813 22.488 -15.160 1.00 44.16 181 ARG A C 1
ATOM 1423 O O . ARG A 1 181 ? 30.790 22.653 -15.880 1.00 44.16 181 ARG A O 1
ATOM 1430 N N . PHE A 1 182 ? 29.239 23.484 -14.491 1.00 42.31 182 PHE A N 1
ATOM 1431 C CA . PHE A 1 182 ? 29.762 24.853 -14.483 1.00 42.31 182 PHE A CA 1
ATOM 1432 C C . PHE A 1 182 ? 30.416 25.140 -13.131 1.00 42.31 182 PHE A C 1
ATOM 1434 O O . PHE A 1 182 ? 29.910 25.906 -12.316 1.00 42.31 182 PHE A O 1
ATOM 1441 N N . GLY A 1 183 ? 31.530 24.450 -12.871 1.00 39.53 183 GLY A N 1
ATOM 1442 C CA . GLY A 1 183 ? 32.442 24.833 -11.800 1.00 39.53 183 GLY A CA 1
ATOM 1443 C C . GLY A 1 183 ? 32.884 26.280 -12.008 1.00 39.53 183 GLY A C 1
ATOM 1444 O O . GLY A 1 183 ? 33.150 26.690 -13.137 1.00 39.53 183 GLY A O 1
ATOM 1445 N N . ALA A 1 184 ? 32.896 27.038 -10.915 1.00 44.59 184 ALA A N 1
ATOM 1446 C CA . ALA A 1 184 ? 33.307 28.429 -10.837 1.00 44.59 184 ALA A CA 1
ATOM 1447 C C . ALA A 1 184 ? 34.498 28.743 -11.757 1.00 44.59 184 ALA A C 1
ATOM 1449 O O . ALA A 1 184 ? 35.578 28.168 -11.613 1.00 44.59 184 ALA A O 1
ATOM 1450 N N . PHE A 1 185 ? 34.309 29.684 -12.681 1.00 41.59 185 PHE A N 1
ATOM 1451 C CA . PHE A 1 185 ? 35.437 30.364 -13.302 1.00 41.59 185 PHE A CA 1
ATOM 1452 C C . PHE A 1 185 ? 36.142 31.178 -12.209 1.00 41.59 185 PHE A C 1
ATOM 1454 O O . PHE A 1 185 ? 35.478 31.990 -11.560 1.00 41.59 185 PHE A O 1
ATOM 1461 N N . PRO A 1 186 ? 37.453 30.997 -11.974 1.00 46.19 186 PRO A N 1
ATOM 1462 C CA . PRO A 1 186 ? 38.181 31.877 -11.081 1.00 46.19 186 PRO A CA 1
ATOM 1463 C C . PRO A 1 186 ? 38.305 33.237 -11.773 1.00 46.19 186 PRO A C 1
ATOM 1465 O O . PRO A 1 186 ? 38.992 33.375 -12.786 1.00 46.19 186 PRO A O 1
ATOM 1468 N N . THR A 1 187 ? 37.607 34.240 -11.250 1.00 47.97 187 THR A N 1
ATOM 1469 C CA . THR A 1 187 ? 37.869 35.640 -11.587 1.00 47.97 187 THR A CA 1
ATOM 1470 C C . THR A 1 187 ? 39.266 35.989 -11.081 1.00 47.97 187 THR A C 1
ATOM 1472 O O . THR A 1 187 ? 39.540 35.838 -9.889 1.00 47.97 187 THR A O 1
ATOM 1475 N N . LYS A 1 188 ? 40.145 36.387 -12.005 1.00 45.38 188 LYS A N 1
ATOM 1476 C CA . LYS A 1 188 ? 41.392 37.088 -11.682 1.00 45.38 188 LYS A CA 1
ATOM 1477 C C . LYS A 1 188 ? 41.098 38.461 -11.093 1.00 45.38 188 LYS A C 1
ATOM 1479 O O . LYS A 1 188 ? 40.070 39.046 -11.501 1.00 45.38 188 LYS A O 1
#

Secondary structure (DSSP, 8-state):
-GGGGGS-TTTTHHHHHHHHHHHHH---HHHHHHHHHHHHHHHHHHHHHHHHHHTHHHHHTT---S-TTTT--HHHHHHHHHHHHHHIIIIITSHHHHHHHHHHHHHHHHHHHHHHHHHH-TTSHHHHHHGGGS-GGG---TTS-HHHHHHHHHHHHHT--HHHHHHHHHHHTTTTHHHHS-------

Sequence (188 aa):
SLFLAFFDSELERDRLERIEEVCREVTDTNEQIAFIRALVIGKLVRECSDIFITNHEAILHGEFKGSLIEALSGAAGEGMKGCVATGFDTIYCHPSVKEIEIAGFRILGSLLKEFTHAVMKPEEHFSGLLLPFIPQQYSVKPDAPVHHKIQTVLDFVSGMTDLYALDLYRKINGQNVTARRFGAFPTK

Foldseek 3Di:
DLLCLLDDCPPCVVVSVVLVVVPVVDVDPVVSVVVSVVVLVVVLVVQLVVLCVVCVVCVVVVNDDDHSLCVDDDSNNVSVVSVVVCCCVPPCPDVVNVVVVVVVCVLLVVQLVLQLVLLQCVVDPSSVVVLVVQDPVLDDDNPDDSVSSSVSSVCRSVPDDPVRSVVVSCVSVVVPVPPPPPDDDDDD

Radius of gyration: 26.69 Å; chains: 1; bounding box: 68×62×64 Å

pLDDT: mean 90.98, std 12.4, range [39.53, 98.38]